Protein AF-A0AA37L620-F1 (afdb_monomer_lite)

Sequence (348 aa):
MPLSFVLICDLLEQAHKQCKSGNKNLNQRVSNWFTQHRRHVDDPGTDASALLSTLLPDKRTDRVYAIQADTLSNIIGRALRLGASRVKELRRYKEAGRGEDLADCVARVLKETPNPMFVGKDALTVEEIDLALNSLAASCRFSSPAVRASQSHSSSRDEILGDLYLRVQAREAKWLTRLILKDFQPVMLDPGHVYQCYDPLLPQILRVQDDFSAALSLLQKLRREPSFRSGMENRGDVLMKHLTPVLGVKVGRPFWLKGRSIRHCMKLGHGRMSCEKKMDGEYCQIHIDLSKGFRCIQIFSKSGKDSTSDRAALHGAIRDSLNIGKPKCKLTRGCILEGELVVYSDKA

Secondary structure (DSSP, 8-state):
-PPBHHHHHHHHHHHHHHHHTT---HHHHHHHHHHHTHHHHT-TTS-HHHHHHHH-GGG-TT------HHHHHHHHHHHTT--HHHHHHHTGGGSTT----HHHHHHHHHHHSPPPP--GGGS-BHHHHHHHHHHHHHT-TTS-HHHHHT------HHHHHHHHHHS--HHHHHHHHHHHHT--TT----HHHHHHHH-TTHHHHHHHS-SHHHHHHHHHHHHH-HHHHT-GGGHHHHHHHH----TTSPPPPPP----SSHHHHHHH--SS--------SEEEEEEEEGGGGGG-EEEEETT--B-TTTTTTHHHHHHHHTTTTSTT---SSEEEEEEEE-------

Organism: NCBI:txid700344

InterPro domains:
  IPR012308 DNA ligase, ATP-dependent, N-terminal [PF04675] (5-185)
  IPR029710 DNA ligase 4 [PTHR45997] (4-346)
  IPR036599 DNA ligase, ATP-dependent, N-terminal domain superfamily [G3DSA:1.10.3260.10] (1-225)

Structure (mmCIF, N/CA/C/O backbone):
data_AF-A0AA37L620-F1
#
_entry.id   AF-A0AA37L620-F1
#
loop_
_atom_site.group_PDB
_atom_site.id
_atom_site.type_symbol
_atom_site.label_atom_id
_atom_site.label_alt_id
_atom_site.label_comp_id
_atom_site.label_asym_id
_atom_site.label_entity_id
_atom_site.label_seq_id
_atom_site.pdbx_PDB_ins_code
_atom_site.Cartn_x
_atom_site.Cartn_y
_atom_site.Cartn_z
_atom_site.occupancy
_atom_site.B_iso_or_equiv
_atom_site.auth_seq_id
_atom_site.auth_comp_id
_atom_site.auth_asym_id
_atom_site.auth_atom_id
_atom_site.pdbx_PDB_model_num
ATOM 1 N N . MET A 1 1 ? 3.250 21.165 -8.100 1.00 79.31 1 MET A N 1
ATOM 2 C CA . MET A 1 1 ? 3.130 20.265 -9.258 1.00 79.31 1 MET A CA 1
ATOM 3 C C . MET A 1 1 ? 3.155 18.823 -8.779 1.00 79.31 1 MET A C 1
ATOM 5 O O . MET A 1 1 ? 3.821 18.582 -7.781 1.00 79.31 1 MET A O 1
ATOM 9 N N . PRO A 1 2 ? 2.476 17.902 -9.483 1.00 90.44 2 PRO A N 1
ATOM 10 C CA . PRO A 1 2 ? 2.579 16.463 -9.235 1.00 90.44 2 PRO A CA 1
ATOM 11 C C . PRO A 1 2 ? 4.037 15.983 -9.197 1.00 90.44 2 PRO A C 1
ATOM 13 O O . PRO A 1 2 ? 4.910 16.560 -9.861 1.00 90.44 2 PRO A O 1
ATOM 16 N N . LEU A 1 3 ? 4.314 14.936 -8.424 1.00 95.31 3 LEU A N 1
ATOM 17 C CA . LEU A 1 3 ? 5.675 14.470 -8.177 1.00 95.31 3 LEU A CA 1
ATOM 18 C C . LEU A 1 3 ? 6.127 13.482 -9.261 1.00 95.31 3 LEU A C 1
ATOM 20 O O . LEU A 1 3 ? 5.538 12.422 -9.455 1.00 95.31 3 LEU A O 1
ATOM 24 N N . SER A 1 4 ? 7.236 13.792 -9.938 1.00 96.56 4 SER A N 1
ATOM 25 C CA . SER A 1 4 ? 7.796 12.915 -10.974 1.00 96.56 4 SER A CA 1
ATOM 26 C C . SER A 1 4 ? 8.225 11.551 -10.417 1.00 96.56 4 SER A C 1
ATOM 28 O O . SER A 1 4 ? 8.987 11.466 -9.448 1.00 96.56 4 SER A O 1
ATOM 30 N N . PHE A 1 5 ? 7.812 10.475 -11.092 1.00 98.06 5 PHE A N 1
ATOM 31 C CA . PHE A 1 5 ? 8.160 9.099 -10.735 1.00 98.06 5 PHE A CA 1
ATOM 32 C C . PHE A 1 5 ? 9.666 8.810 -10.850 1.00 98.06 5 PHE A C 1
ATOM 34 O O . PHE A 1 5 ? 10.195 7.957 -10.133 1.00 98.06 5 PHE A O 1
ATOM 41 N N . VAL A 1 6 ? 10.382 9.563 -11.693 1.00 96.94 6 VAL A N 1
ATOM 42 C CA . VAL A 1 6 ? 11.842 9.454 -11.856 1.00 96.94 6 VAL A CA 1
ATOM 43 C C . VAL A 1 6 ? 12.561 9.646 -10.520 1.00 96.94 6 VAL A C 1
ATOM 45 O O . VAL A 1 6 ? 13.479 8.890 -10.205 1.00 96.94 6 VAL A O 1
ATOM 48 N N . LEU A 1 7 ? 12.095 10.580 -9.682 1.00 97.31 7 LEU A N 1
ATOM 49 C CA . LEU A 1 7 ? 12.706 10.852 -8.377 1.00 97.31 7 LEU A CA 1
ATOM 50 C C . LEU A 1 7 ? 12.606 9.648 -7.434 1.00 97.31 7 LEU A C 1
ATOM 52 O O . LEU A 1 7 ? 13.541 9.370 -6.681 1.00 97.31 7 LEU A O 1
ATOM 56 N N . ILE A 1 8 ? 11.493 8.912 -7.495 1.00 98.31 8 ILE A N 1
ATOM 57 C CA . ILE A 1 8 ? 11.317 7.676 -6.726 1.00 98.31 8 ILE A CA 1
ATOM 58 C C . ILE A 1 8 ? 12.203 6.566 -7.290 1.00 98.31 8 ILE A C 1
ATOM 60 O O . ILE A 1 8 ? 12.849 5.840 -6.534 1.00 98.31 8 ILE A O 1
ATOM 64 N N . CYS A 1 9 ? 12.289 6.459 -8.614 1.00 98.50 9 CYS A N 1
ATOM 65 C CA . CYS A 1 9 ? 13.166 5.493 -9.269 1.00 98.50 9 CYS A CA 1
ATOM 66 C C . CYS A 1 9 ? 14.638 5.718 -8.908 1.00 98.50 9 CYS A C 1
ATOM 68 O O . CYS A 1 9 ? 15.363 4.745 -8.710 1.00 98.50 9 CYS A O 1
ATOM 70 N N . ASP A 1 10 ? 15.081 6.968 -8.765 1.00 98.00 10 ASP A N 1
ATOM 71 C CA . ASP A 1 10 ? 16.442 7.285 -8.328 1.00 98.00 10 ASP A CA 1
ATOM 72 C C . ASP A 1 10 ? 16.705 6.838 -6.885 1.00 98.00 10 ASP A C 1
ATOM 74 O O . ASP A 1 10 ? 17.751 6.238 -6.615 1.00 98.00 10 ASP A O 1
ATOM 78 N N . LEU A 1 11 ? 15.751 7.047 -5.968 1.00 98.38 11 LEU A N 1
ATOM 79 C CA . LEU A 1 11 ? 15.831 6.516 -4.602 1.00 98.38 11 LEU A CA 1
ATOM 80 C C . LEU A 1 11 ? 15.966 4.991 -4.611 1.00 98.38 11 LEU A C 1
ATOM 82 O O . LEU A 1 11 ? 16.887 4.443 -3.998 1.00 98.38 11 LEU A O 1
ATOM 86 N N . LEU A 1 12 ? 15.056 4.311 -5.309 1.00 98.31 12 LEU A N 1
ATOM 87 C CA . LEU A 1 12 ? 14.983 2.854 -5.331 1.00 98.31 12 LEU A CA 1
ATOM 88 C C . LEU A 1 12 ? 16.206 2.236 -6.018 1.00 98.31 12 LEU A C 1
ATOM 90 O O . LEU A 1 12 ? 16.769 1.263 -5.517 1.00 98.31 12 LEU A O 1
ATOM 94 N N . GLU A 1 13 ? 16.688 2.824 -7.113 1.00 97.81 13 GLU A N 1
ATOM 95 C CA . GLU A 1 13 ? 17.875 2.342 -7.821 1.00 97.81 13 GLU A CA 1
ATOM 96 C C . GLU A 1 13 ? 19.136 2.482 -6.965 1.00 97.81 13 GLU A C 1
ATOM 98 O O . GLU A 1 13 ? 19.954 1.560 -6.895 1.00 97.81 13 GLU A O 1
ATOM 103 N N . GLN A 1 14 ? 19.290 3.601 -6.258 1.00 96.38 14 GLN A N 1
ATOM 104 C CA . GLN A 1 14 ? 20.404 3.783 -5.332 1.00 96.38 14 GLN A CA 1
ATOM 105 C C . GLN A 1 14 ? 20.307 2.853 -4.114 1.00 96.38 14 GLN A C 1
ATOM 107 O O . GLN A 1 14 ? 21.321 2.290 -3.693 1.00 96.38 14 GLN A O 1
ATOM 112 N N . ALA A 1 15 ? 19.105 2.655 -3.567 1.00 96.75 15 ALA A N 1
ATOM 113 C CA . ALA A 1 15 ? 18.861 1.701 -2.487 1.00 96.75 15 ALA A CA 1
ATOM 114 C C . ALA A 1 15 ? 19.211 0.272 -2.926 1.00 96.75 15 ALA A C 1
ATOM 116 O O . ALA A 1 15 ? 19.904 -0.448 -2.213 1.00 96.75 15 ALA A O 1
ATOM 117 N N . HIS A 1 16 ? 18.827 -0.112 -4.142 1.00 95.69 16 HIS A N 1
ATOM 118 C CA . HIS A 1 16 ? 19.128 -1.420 -4.710 1.00 95.69 16 HIS A CA 1
ATOM 119 C C . HIS A 1 16 ? 20.633 -1.656 -4.880 1.00 95.69 16 HIS A C 1
ATOM 121 O O . HIS A 1 16 ? 21.135 -2.719 -4.509 1.00 95.69 16 HIS A O 1
ATOM 127 N N . LYS A 1 17 ? 21.373 -0.659 -5.386 1.00 94.75 17 LYS A N 1
ATOM 128 C CA . LYS A 1 17 ? 22.845 -0.709 -5.466 1.00 94.75 17 LYS A CA 1
ATOM 129 C C . LYS A 1 17 ? 23.478 -0.888 -4.085 1.00 94.75 17 LYS A C 1
ATOM 131 O O . LYS A 1 17 ? 24.398 -1.686 -3.938 1.00 94.75 17 LYS A O 1
ATOM 136 N N . GLN A 1 18 ? 22.956 -0.193 -3.076 1.00 94.06 18 GLN A N 1
ATOM 137 C CA . GLN A 1 18 ? 23.425 -0.304 -1.695 1.00 94.06 18 GLN A CA 1
ATOM 138 C C . GLN A 1 18 ? 23.145 -1.690 -1.090 1.00 94.06 18 GLN A C 1
ATOM 140 O O . GLN A 1 18 ? 24.022 -2.265 -0.448 1.00 94.06 18 GLN A O 1
ATOM 145 N N . CYS A 1 19 ? 21.967 -2.271 -1.343 1.00 92.19 19 CYS A N 1
ATOM 146 C CA . CYS A 1 19 ? 21.666 -3.643 -0.930 1.00 92.19 19 CYS A CA 1
ATOM 147 C C . CYS A 1 19 ? 22.653 -4.644 -1.546 1.00 92.19 19 CYS A C 1
ATOM 149 O O . CYS A 1 19 ? 23.121 -5.546 -0.853 1.00 92.19 19 CYS A O 1
ATOM 151 N N . LYS A 1 20 ? 23.007 -4.467 -2.826 1.00 89.00 20 LYS A N 1
ATOM 152 C CA . LYS A 1 20 ? 23.978 -5.327 -3.521 1.00 89.00 20 LYS A CA 1
ATOM 153 C C . LYS A 1 20 ? 25.404 -5.198 -2.982 1.00 89.00 20 LYS A C 1
ATOM 155 O O . LYS A 1 20 ? 26.135 -6.178 -3.024 1.00 89.00 20 LYS A O 1
ATOM 160 N N . SER A 1 21 ? 25.792 -4.041 -2.444 1.00 89.81 21 SER A N 1
ATOM 161 C CA . SER A 1 21 ? 27.101 -3.860 -1.797 1.00 89.81 21 SER A CA 1
ATOM 162 C C . SER A 1 21 ? 27.147 -4.335 -0.338 1.00 89.81 21 SER A C 1
ATOM 164 O O . SER A 1 21 ? 28.160 -4.156 0.333 1.00 89.81 21 SER A O 1
ATOM 166 N N . GLY A 1 22 ? 26.065 -4.934 0.176 1.00 85.25 22 GLY A N 1
ATOM 167 C CA . GLY A 1 22 ? 25.987 -5.477 1.535 1.00 85.25 22 GLY A CA 1
ATOM 168 C C . GLY A 1 22 ? 25.633 -4.455 2.622 1.00 85.25 22 GLY A C 1
ATOM 169 O O . GLY A 1 22 ? 25.439 -4.837 3.777 1.00 85.25 22 GLY A O 1
ATOM 170 N N . ASN A 1 23 ? 25.484 -3.170 2.281 1.00 81.12 23 ASN A N 1
ATOM 171 C CA . ASN A 1 23 ? 25.083 -2.139 3.235 1.00 81.12 23 ASN A CA 1
ATOM 172 C C . ASN A 1 23 ? 23.550 -2.105 3.375 1.00 81.12 23 ASN A C 1
ATOM 174 O O . ASN A 1 23 ? 22.820 -1.833 2.426 1.00 81.12 23 ASN A O 1
ATOM 178 N N . LYS A 1 24 ? 23.046 -2.350 4.587 1.00 77.62 24 LYS A N 1
ATOM 179 C CA . LYS A 1 24 ? 21.601 -2.435 4.859 1.00 77.62 24 LYS A CA 1
ATOM 180 C C . LYS A 1 24 ? 20.985 -1.158 5.437 1.00 77.62 24 LYS A C 1
ATOM 182 O O . LYS A 1 24 ? 19.786 -1.145 5.698 1.00 77.62 24 LYS A O 1
ATOM 187 N N . ASN A 1 25 ? 21.756 -0.085 5.640 1.00 87.50 25 ASN A N 1
ATOM 188 C CA . ASN A 1 25 ? 21.222 1.166 6.189 1.00 87.50 25 ASN A CA 1
ATOM 189 C C . ASN A 1 25 ? 20.477 1.980 5.117 1.00 87.50 25 ASN A C 1
ATOM 191 O O . ASN A 1 25 ? 20.969 2.995 4.617 1.00 87.50 25 ASN A O 1
ATOM 195 N N . LEU A 1 26 ? 19.289 1.511 4.737 1.00 94.06 26 LEU A N 1
ATOM 196 C CA . LEU A 1 26 ? 18.415 2.213 3.797 1.00 94.06 26 LEU A CA 1
ATOM 197 C C . LEU A 1 26 ? 17.772 3.455 4.425 1.00 94.06 26 LEU A C 1
ATOM 199 O O . LEU A 1 26 ? 17.479 4.410 3.709 1.00 94.06 26 LEU A O 1
ATOM 203 N N . ASN A 1 27 ? 17.624 3.487 5.751 1.00 95.81 27 ASN A N 1
ATOM 204 C CA . ASN A 1 27 ? 16.987 4.590 6.468 1.00 95.81 27 ASN A CA 1
ATOM 205 C C . ASN A 1 27 ? 17.709 5.921 6.229 1.00 95.81 27 ASN A C 1
ATOM 207 O O . ASN A 1 27 ? 17.060 6.910 5.891 1.00 95.81 27 ASN A O 1
ATOM 211 N N . GLN A 1 28 ? 19.045 5.944 6.289 1.00 95.44 28 GLN A N 1
ATOM 212 C CA . GLN A 1 28 ? 19.800 7.164 5.982 1.00 95.44 28 GLN A CA 1
ATOM 213 C C . GLN A 1 28 ? 19.545 7.657 4.551 1.00 95.44 28 GLN A C 1
ATOM 215 O O . GLN A 1 28 ? 19.411 8.857 4.316 1.00 95.44 28 GLN A O 1
ATOM 220 N N . ARG A 1 29 ? 19.447 6.738 3.583 1.00 95.75 29 ARG A N 1
ATOM 221 C CA . ARG A 1 29 ? 19.177 7.091 2.184 1.00 95.75 29 ARG A CA 1
ATOM 222 C C . ARG A 1 29 ? 17.783 7.684 2.017 1.00 95.75 29 ARG A C 1
ATOM 224 O O . ARG A 1 29 ? 17.641 8.699 1.343 1.00 95.75 29 ARG A O 1
ATOM 231 N N . VAL A 1 30 ? 16.785 7.080 2.657 1.00 98.06 30 VAL A N 1
ATOM 232 C CA . VAL A 1 30 ? 15.413 7.597 2.680 1.00 98.06 30 VAL A CA 1
ATOM 233 C C . VAL A 1 30 ? 15.387 9.001 3.293 1.00 98.06 30 VAL A C 1
ATOM 235 O O . VAL A 1 30 ? 14.846 9.915 2.676 1.00 98.06 30 VAL A O 1
ATOM 238 N N . SER A 1 31 ? 16.042 9.218 4.438 1.00 98.06 31 SER A N 1
ATOM 239 C CA . SER A 1 31 ? 16.124 10.541 5.078 1.00 98.06 31 SER A CA 1
ATOM 240 C C . SER A 1 31 ? 16.773 11.590 4.177 1.00 98.06 31 SER A C 1
ATOM 242 O O . SER A 1 31 ? 16.242 12.694 4.037 1.00 98.06 31 SER A O 1
ATOM 244 N N . ASN A 1 32 ? 17.883 11.238 3.523 1.00 97.75 32 ASN A N 1
ATOM 245 C CA . ASN A 1 32 ? 18.576 12.135 2.600 1.00 97.75 32 ASN A CA 1
ATOM 246 C C . ASN A 1 32 ? 17.684 12.493 1.409 1.00 97.75 32 ASN A C 1
ATOM 248 O O . ASN A 1 32 ? 17.610 13.661 1.041 1.00 97.75 32 ASN A O 1
ATOM 252 N N . TRP A 1 33 ? 16.967 11.517 0.848 1.00 98.38 33 TRP A N 1
ATOM 253 C CA . TRP A 1 33 ? 16.056 11.747 -0.270 1.00 98.38 33 TRP A CA 1
ATOM 254 C C . TRP A 1 33 ? 14.898 12.677 0.112 1.00 98.38 33 TRP A C 1
ATOM 256 O O . TRP A 1 33 ? 14.661 13.668 -0.576 1.00 98.38 33 TRP A O 1
ATOM 266 N N . PHE A 1 34 ? 14.229 12.438 1.246 1.00 98.50 34 PHE A N 1
ATOM 267 C CA . PHE A 1 34 ? 13.160 13.329 1.720 1.00 98.50 34 PHE A CA 1
ATOM 268 C C . PHE A 1 34 ? 13.671 14.744 2.004 1.00 98.50 34 PHE A C 1
ATOM 270 O O . PHE A 1 34 ? 12.974 15.714 1.716 1.00 98.50 34 PHE A O 1
ATOM 277 N N . THR A 1 35 ? 14.891 14.876 2.527 1.00 98.06 35 THR A N 1
ATOM 278 C CA . THR A 1 35 ? 15.529 16.182 2.757 1.00 98.06 35 THR A CA 1
ATOM 279 C C . THR A 1 35 ? 15.823 16.894 1.439 1.00 98.06 35 THR A C 1
ATOM 281 O O . THR A 1 35 ? 15.443 18.048 1.254 1.00 98.06 35 THR A O 1
ATOM 284 N N . GLN A 1 36 ? 16.452 16.194 0.494 1.00 98.19 36 GLN A N 1
ATOM 285 C CA . GLN A 1 36 ? 16.826 16.729 -0.813 1.00 98.19 36 GLN A CA 1
ATOM 286 C C . GLN A 1 36 ? 15.601 17.148 -1.637 1.00 98.19 36 GLN A C 1
ATOM 288 O O . GLN A 1 36 ? 15.625 18.179 -2.309 1.00 98.19 36 GLN A O 1
ATOM 293 N N . HIS A 1 37 ? 14.517 16.373 -1.573 1.00 97.62 37 HIS A N 1
ATOM 294 C CA . HIS A 1 37 ? 13.307 16.599 -2.362 1.00 97.62 37 HIS A CA 1
ATOM 295 C C . HIS A 1 37 ? 12.172 17.256 -1.568 1.00 97.62 37 HIS A C 1
ATOM 297 O O . HIS A 1 37 ? 11.050 17.321 -2.069 1.00 97.62 37 HIS A O 1
ATOM 303 N N . ARG A 1 38 ? 12.451 17.814 -0.379 1.00 97.12 38 ARG A N 1
ATOM 304 C CA . ARG A 1 38 ? 11.442 18.376 0.539 1.00 97.12 38 ARG A CA 1
ATOM 305 C C . ARG A 1 38 ? 10.483 19.356 -0.135 1.00 97.12 38 ARG A C 1
ATOM 307 O O . ARG A 1 38 ? 9.281 19.253 0.057 1.00 97.12 38 ARG A O 1
ATOM 314 N N . ARG A 1 39 ? 11.004 20.236 -1.001 1.00 96.75 39 ARG A N 1
ATOM 315 C CA . ARG A 1 39 ? 10.195 21.200 -1.773 1.00 96.75 39 ARG A CA 1
ATOM 316 C C . ARG A 1 39 ? 9.152 20.536 -2.673 1.00 96.75 39 ARG A C 1
ATOM 318 O O . ARG A 1 39 ? 8.066 21.073 -2.803 1.00 96.75 39 ARG A O 1
ATOM 325 N N . HIS A 1 40 ? 9.481 19.399 -3.284 1.00 95.88 40 HIS A N 1
ATOM 326 C CA . HIS A 1 40 ? 8.538 18.661 -4.126 1.00 95.88 40 HIS A CA 1
ATOM 327 C C . HIS A 1 40 ? 7.535 17.883 -3.269 1.00 95.88 40 HIS A C 1
ATOM 329 O O . HIS A 1 40 ? 6.358 17.834 -3.595 1.00 9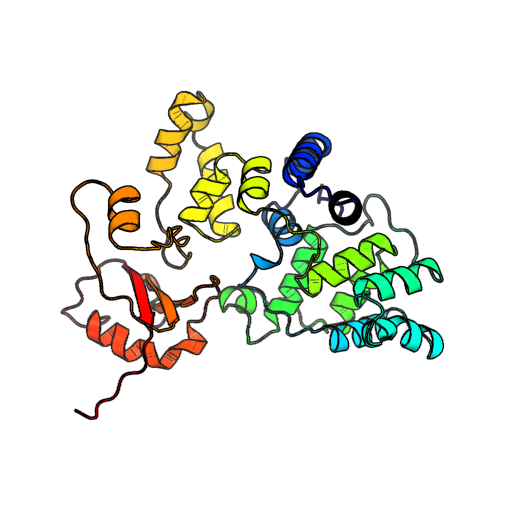5.88 40 HIS A O 1
ATOM 335 N N . VAL A 1 41 ? 7.984 17.301 -2.151 1.00 96.50 41 VAL A N 1
ATOM 336 C CA . VAL A 1 41 ? 7.109 16.550 -1.234 1.00 96.50 41 VAL A CA 1
ATOM 337 C C . VAL A 1 41 ? 6.083 17.462 -0.546 1.00 96.50 41 VAL A C 1
ATOM 339 O O . VAL A 1 41 ? 4.949 17.042 -0.337 1.00 96.50 41 VAL A O 1
ATOM 342 N N . ASP A 1 42 ? 6.466 18.694 -0.202 1.00 95.06 42 ASP A N 1
ATOM 343 C CA . ASP A 1 42 ? 5.584 19.697 0.421 1.00 95.06 42 ASP A CA 1
ATOM 344 C C . ASP A 1 42 ? 4.774 20.529 -0.575 1.00 95.06 42 ASP A C 1
ATOM 346 O O . ASP A 1 42 ? 3.988 21.386 -0.163 1.00 95.06 42 ASP A O 1
ATOM 350 N N . ASP A 1 43 ? 4.968 20.320 -1.876 1.00 95.06 43 ASP A N 1
ATOM 351 C CA . ASP A 1 43 ? 4.227 21.058 -2.886 1.00 95.06 43 ASP A CA 1
ATOM 352 C C . ASP A 1 43 ? 2.718 20.751 -2.756 1.00 95.06 43 ASP A C 1
ATOM 354 O O . ASP A 1 43 ? 2.339 19.579 -2.694 1.00 95.06 43 ASP A O 1
ATOM 358 N N . PRO A 1 44 ? 1.832 21.767 -2.739 1.00 90.94 44 PRO A N 1
ATOM 359 C CA . PRO A 1 44 ? 0.385 21.559 -2.635 1.00 90.94 44 PRO A CA 1
ATOM 360 C C . PRO A 1 44 ? -0.228 20.678 -3.733 1.00 90.94 44 PRO A C 1
ATOM 362 O O . PRO A 1 44 ? -1.330 20.167 -3.553 1.00 90.94 44 PRO A O 1
ATOM 365 N N . GLY A 1 45 ? 0.445 20.544 -4.877 1.00 91.19 45 GLY A N 1
ATOM 366 C CA . GLY A 1 45 ? 0.044 19.683 -5.986 1.00 91.19 45 GLY A CA 1
ATOM 367 C C . GLY A 1 45 ? 0.549 18.242 -5.893 1.00 91.19 45 GLY A C 1
ATOM 368 O O . GLY A 1 45 ? 0.221 17.470 -6.788 1.00 91.19 45 GLY A O 1
ATOM 369 N N . THR A 1 46 ? 1.333 17.889 -4.871 1.00 95.69 46 THR A N 1
ATOM 370 C CA . THR A 1 46 ? 1.781 16.511 -4.632 1.00 95.69 46 THR A CA 1
ATOM 371 C C . THR A 1 46 ? 0.741 15.757 -3.813 1.00 95.69 46 THR A C 1
ATOM 373 O O . THR A 1 46 ? 0.397 16.160 -2.696 1.00 95.69 46 THR A O 1
ATOM 376 N N . ASP A 1 47 ? 0.271 14.619 -4.323 1.00 96.75 47 ASP A N 1
ATOM 377 C CA . ASP A 1 47 ? -0.605 13.735 -3.558 1.00 96.75 47 ASP A CA 1
ATOM 378 C C . ASP A 1 47 ? 0.238 12.851 -2.628 1.00 96.75 47 ASP A C 1
ATOM 380 O O . ASP A 1 47 ? 0.938 11.918 -3.033 1.00 96.75 47 ASP A O 1
ATOM 384 N N . ALA A 1 48 ? 0.154 13.141 -1.332 1.00 96.88 48 ALA A N 1
ATOM 385 C CA . ALA A 1 48 ? 0.870 12.398 -0.308 1.00 96.88 48 ALA A CA 1
ATOM 386 C C . ALA A 1 48 ? 0.462 10.917 -0.233 1.00 96.88 48 ALA A C 1
ATOM 388 O O . ALA A 1 48 ? 1.303 10.068 0.066 1.00 96.88 48 ALA A O 1
ATOM 389 N N . SER A 1 49 ? -0.799 10.588 -0.519 1.00 97.06 49 SER A N 1
ATOM 390 C CA . SER A 1 49 ? -1.273 9.205 -0.564 1.00 97.06 49 SER A CA 1
ATOM 391 C C . SER A 1 49 ? -0.654 8.468 -1.748 1.00 97.06 49 SER A C 1
ATOM 393 O O . SER A 1 49 ? -0.185 7.340 -1.574 1.00 97.06 49 SER A O 1
ATOM 395 N N . ALA A 1 50 ? -0.570 9.108 -2.919 1.00 98.06 50 ALA A N 1
ATOM 396 C CA . ALA A 1 50 ? 0.086 8.545 -4.101 1.00 98.06 50 ALA A CA 1
ATOM 397 C C . ALA A 1 50 ? 1.588 8.311 -3.867 1.00 98.06 50 ALA A C 1
ATOM 399 O O . ALA A 1 50 ? 2.108 7.227 -4.154 1.00 98.06 50 ALA A O 1
ATOM 400 N N . LEU A 1 51 ? 2.279 9.283 -3.261 1.00 98.44 51 LEU A N 1
ATOM 401 C CA . LEU A 1 51 ? 3.685 9.153 -2.869 1.00 98.44 51 LEU A CA 1
ATOM 402 C C . LEU A 1 51 ? 3.903 7.973 -1.909 1.00 98.44 51 LEU A C 1
ATOM 404 O O . LEU A 1 51 ? 4.744 7.108 -2.170 1.00 98.44 51 LEU A O 1
ATOM 408 N N . LEU A 1 52 ? 3.146 7.911 -0.810 1.00 98.31 52 LEU A N 1
ATOM 409 C CA . LEU A 1 52 ? 3.278 6.840 0.184 1.00 98.31 52 LEU A CA 1
ATOM 410 C C . LEU A 1 52 ? 2.916 5.471 -0.405 1.00 98.31 52 LEU A C 1
ATOM 412 O O . LEU A 1 52 ? 3.610 4.493 -0.140 1.00 98.31 52 LEU A O 1
ATOM 416 N N . SER A 1 53 ? 1.888 5.407 -1.254 1.00 97.94 53 SER A N 1
ATOM 417 C CA . SER A 1 53 ? 1.487 4.186 -1.968 1.00 97.94 53 SER A CA 1
ATOM 418 C C . SER A 1 53 ? 2.560 3.701 -2.940 1.00 97.94 53 SER A C 1
ATOM 420 O O . SER A 1 53 ? 2.726 2.495 -3.114 1.00 97.94 53 SER A O 1
ATOM 422 N N . THR A 1 54 ? 3.306 4.625 -3.545 1.00 98.44 54 THR A N 1
ATOM 423 C CA . THR A 1 54 ? 4.401 4.309 -4.467 1.00 98.44 54 THR A CA 1
ATOM 424 C C . THR A 1 54 ? 5.656 3.837 -3.730 1.00 98.44 54 THR A C 1
ATOM 426 O O . THR A 1 54 ? 6.317 2.908 -4.187 1.00 98.44 54 THR A O 1
ATOM 429 N N . LEU A 1 55 ? 5.983 4.431 -2.577 1.00 98.44 55 LEU A N 1
ATOM 430 C CA . LEU A 1 55 ? 7.124 4.009 -1.751 1.00 98.44 55 LEU A CA 1
ATOM 431 C C . LEU A 1 55 ? 6.857 2.703 -0.988 1.00 98.44 55 LEU A C 1
ATOM 433 O O . LEU A 1 55 ? 7.787 1.935 -0.750 1.00 98.44 55 LEU A O 1
ATOM 437 N N . LEU A 1 56 ? 5.606 2.457 -0.591 1.00 97.62 56 LEU A N 1
ATOM 438 C CA . LEU A 1 56 ? 5.201 1.343 0.272 1.00 97.62 56 LEU A CA 1
ATOM 439 C C . LEU A 1 56 ? 3.995 0.586 -0.319 1.00 97.62 56 LEU A C 1
ATOM 441 O O . LEU A 1 56 ? 2.905 0.576 0.267 1.00 97.62 56 LEU A O 1
ATOM 445 N N . PRO A 1 57 ? 4.146 -0.055 -1.491 1.00 96.56 57 PRO A N 1
ATOM 446 C CA . PRO A 1 57 ? 3.021 -0.670 -2.193 1.00 96.56 57 PRO A CA 1
ATOM 447 C C . PRO A 1 57 ? 2.383 -1.846 -1.446 1.00 96.56 57 PRO A C 1
ATOM 449 O O . PRO A 1 57 ? 1.194 -2.124 -1.636 1.00 96.56 57 PRO A O 1
ATOM 452 N N . ASP A 1 58 ? 3.131 -2.508 -0.560 1.00 92.81 58 ASP A N 1
ATOM 453 C CA . ASP A 1 58 ? 2.637 -3.567 0.326 1.00 92.81 58 ASP A CA 1
ATOM 454 C C . ASP A 1 58 ? 1.586 -3.055 1.323 1.00 92.81 58 ASP A C 1
ATOM 456 O O . ASP A 1 58 ? 0.733 -3.826 1.767 1.00 92.81 58 ASP A O 1
ATOM 460 N N . LYS A 1 59 ? 1.596 -1.753 1.643 1.00 94.12 59 LYS A N 1
ATOM 461 C CA . LYS A 1 59 ? 0.620 -1.122 2.546 1.00 94.12 59 LYS A CA 1
ATOM 462 C C . LYS A 1 59 ? -0.739 -0.903 1.906 1.00 94.12 59 LYS A C 1
ATOM 464 O O . LYS A 1 59 ? -1.739 -0.852 2.616 1.00 94.12 59 LYS A O 1
ATOM 469 N N . ARG A 1 60 ? -0.816 -0.887 0.574 1.00 94.50 60 ARG A N 1
ATOM 470 C CA . ARG A 1 60 ? -2.080 -0.798 -0.171 1.00 94.50 60 ARG A CA 1
ATOM 471 C C . ARG A 1 60 ? -2.764 -2.151 -0.302 1.00 94.50 60 ARG A C 1
ATOM 473 O O . ARG A 1 60 ? -2.995 -2.639 -1.408 1.00 94.50 60 ARG A O 1
ATOM 480 N N . THR A 1 61 ? -3.054 -2.802 0.822 1.00 93.12 61 THR A N 1
ATOM 481 C CA . THR A 1 61 ? -3.734 -4.115 0.843 1.00 93.12 61 THR A CA 1
ATOM 482 C C . THR A 1 61 ? -5.192 -4.042 0.379 1.00 93.12 61 THR A C 1
ATOM 484 O O . THR A 1 61 ? -5.773 -5.057 -0.002 1.00 93.12 61 THR A O 1
ATOM 487 N N . ASP A 1 62 ? -5.756 -2.835 0.351 1.00 94.25 62 ASP A N 1
ATOM 488 C CA . ASP A 1 62 ? -7.063 -2.486 -0.196 1.00 94.25 62 ASP A CA 1
ATOM 489 C C . ASP A 1 62 ? -7.142 -2.636 -1.725 1.00 94.25 62 ASP A C 1
ATOM 491 O O . ASP A 1 62 ? -8.212 -2.941 -2.256 1.00 94.25 62 ASP A O 1
ATOM 495 N N . ARG A 1 63 ? -6.019 -2.464 -2.435 1.00 94.94 63 ARG A N 1
ATOM 496 C CA . ARG A 1 63 ? -5.939 -2.546 -3.900 1.00 94.94 63 ARG A CA 1
ATOM 497 C C . ARG A 1 63 ? -5.388 -3.894 -4.357 1.00 94.94 63 ARG A C 1
ATOM 499 O O . ARG A 1 63 ? -4.201 -4.162 -4.184 1.00 94.94 63 ARG A O 1
ATOM 506 N N . VAL A 1 64 ? -6.196 -4.731 -5.001 1.00 94.94 64 VAL A N 1
ATOM 507 C CA . VAL A 1 64 ? -5.737 -5.996 -5.600 1.00 94.94 64 VAL A CA 1
ATOM 508 C C . VAL A 1 64 ? -5.797 -5.888 -7.116 1.00 94.94 64 VAL A C 1
ATOM 510 O O . VAL A 1 64 ? -6.854 -5.626 -7.668 1.00 94.94 64 VAL A O 1
ATOM 513 N N . TYR A 1 65 ? -4.689 -6.144 -7.813 1.00 95.25 65 TYR A N 1
ATOM 514 C CA . TYR A 1 65 ? -4.658 -6.018 -9.278 1.00 95.25 65 TYR A CA 1
ATOM 515 C C . TYR A 1 65 ? -4.990 -7.325 -10.014 1.00 95.25 65 TYR A C 1
ATOM 517 O O . TYR A 1 65 ? -5.333 -7.290 -11.189 1.00 95.25 65 TYR A O 1
ATOM 525 N N . ALA A 1 66 ? -4.885 -8.483 -9.343 1.00 94.12 66 ALA A N 1
ATOM 526 C CA . ALA A 1 66 ? -4.963 -9.811 -9.973 1.00 94.12 66 ALA A CA 1
ATOM 527 C C . ALA A 1 66 ? -3.990 -9.966 -11.168 1.00 94.12 66 ALA A C 1
ATOM 529 O O . ALA A 1 66 ? -4.305 -10.565 -12.199 1.00 94.12 66 ALA A O 1
ATOM 530 N N . ILE A 1 67 ? -2.788 -9.402 -11.017 1.00 96.12 67 ILE A N 1
ATOM 531 C CA . ILE A 1 67 ? -1.698 -9.448 -11.993 1.00 96.12 67 ILE A CA 1
ATOM 532 C C . ILE A 1 67 ? -0.511 -10.142 -11.336 1.00 96.12 67 ILE A C 1
ATOM 534 O O . ILE A 1 67 ? -0.108 -9.779 -10.237 1.00 96.12 67 ILE A O 1
ATOM 538 N N . GLN A 1 68 ? 0.019 -11.149 -12.021 1.00 96.94 68 GLN A N 1
ATOM 539 C CA . GLN A 1 68 ? 1.238 -11.869 -11.657 1.00 96.94 68 GLN A CA 1
ATOM 540 C C . GLN A 1 68 ? 2.288 -11.654 -12.751 1.00 96.94 68 GLN A C 1
ATOM 542 O O . GLN A 1 68 ? 1.944 -11.169 -13.833 1.00 96.94 68 GLN A O 1
ATOM 547 N N . ALA A 1 69 ? 3.541 -12.041 -12.495 1.00 97.38 69 ALA A N 1
ATOM 548 C CA . ALA A 1 69 ? 4.658 -11.829 -13.421 1.00 97.38 69 ALA A CA 1
ATOM 549 C C . ALA A 1 69 ? 4.351 -12.315 -14.849 1.00 97.38 69 ALA A C 1
ATOM 551 O O . ALA A 1 69 ? 4.565 -11.584 -15.807 1.00 97.38 69 ALA A O 1
ATOM 552 N N . ASP A 1 70 ? 3.747 -13.494 -15.003 1.00 97.31 70 ASP A N 1
ATOM 553 C CA . ASP A 1 70 ? 3.383 -14.043 -16.316 1.00 97.31 70 ASP A CA 1
ATOM 554 C C . ASP A 1 70 ? 2.362 -13.189 -17.069 1.00 97.31 70 ASP A C 1
ATOM 556 O O . ASP A 1 70 ? 2.528 -12.891 -18.254 1.00 97.31 70 ASP A O 1
ATOM 560 N N . THR A 1 71 ? 1.311 -12.762 -16.372 1.00 97.44 71 THR A N 1
ATOM 561 C CA . THR A 1 71 ? 0.282 -11.891 -16.942 1.00 97.44 71 THR A CA 1
ATOM 562 C C . THR A 1 71 ? 0.871 -10.535 -17.313 1.00 97.44 71 THR A C 1
ATOM 564 O O . THR A 1 71 ? 0.603 -10.033 -18.402 1.00 97.44 71 THR A O 1
ATOM 567 N N . LEU A 1 72 ? 1.705 -9.965 -16.440 1.00 98.31 72 LEU A N 1
ATOM 568 C CA . LEU A 1 72 ? 2.361 -8.682 -16.670 1.00 98.31 72 LEU A CA 1
ATOM 569 C C . LEU A 1 72 ? 3.351 -8.754 -17.839 1.00 98.31 72 LEU A C 1
ATOM 571 O O . LEU A 1 72 ? 3.329 -7.887 -18.703 1.00 98.31 72 LEU A O 1
ATOM 575 N N . SER A 1 73 ? 4.147 -9.822 -17.924 1.00 98.19 73 SER A N 1
ATOM 576 C CA . SER A 1 73 ? 5.057 -10.092 -19.043 1.00 98.19 73 SER A CA 1
ATOM 577 C C . SER A 1 73 ? 4.312 -10.102 -20.381 1.00 98.19 73 SER A C 1
ATOM 579 O O . SER A 1 73 ? 4.748 -9.471 -21.342 1.00 98.19 73 SER A O 1
ATOM 581 N N . ASN A 1 74 ? 3.144 -10.751 -20.441 1.00 97.50 74 ASN A N 1
ATOM 582 C CA . ASN A 1 74 ? 2.323 -10.765 -21.653 1.00 97.50 74 ASN A CA 1
ATOM 583 C C . ASN A 1 74 ? 1.767 -9.375 -22.005 1.00 97.50 74 ASN A C 1
ATOM 585 O O . ASN A 1 74 ? 1.783 -9.005 -23.177 1.00 97.50 74 ASN A O 1
ATOM 589 N N . ILE A 1 75 ? 1.308 -8.606 -21.012 1.00 97.81 75 ILE A N 1
ATOM 590 C CA . ILE A 1 75 ? 0.810 -7.235 -21.215 1.00 97.81 75 ILE A CA 1
ATOM 591 C C . ILE A 1 75 ? 1.927 -6.337 -21.757 1.00 97.81 75 ILE A C 1
ATOM 593 O O . ILE A 1 75 ? 1.741 -5.683 -22.779 1.00 97.81 75 ILE A O 1
ATOM 597 N N . ILE A 1 76 ? 3.112 -6.368 -21.140 1.00 98.00 76 ILE A N 1
ATOM 598 C CA . ILE A 1 76 ? 4.279 -5.588 -21.579 1.00 98.00 76 ILE A CA 1
ATOM 599 C C . ILE A 1 76 ? 4.690 -5.978 -23.001 1.00 98.00 76 ILE A C 1
ATOM 601 O O . ILE A 1 76 ? 4.924 -5.108 -23.837 1.00 98.00 76 ILE A O 1
ATOM 605 N N . GLY A 1 77 ? 4.749 -7.282 -23.297 1.00 97.38 77 GLY A N 1
ATOM 606 C CA . GLY A 1 77 ? 5.102 -7.773 -24.628 1.00 97.38 77 GLY A CA 1
ATOM 607 C C . GLY A 1 77 ? 4.160 -7.262 -25.720 1.00 97.38 77 GLY A C 1
ATOM 608 O O . GLY A 1 77 ? 4.628 -6.883 -26.795 1.00 97.38 77 GLY A O 1
ATOM 609 N N . ARG A 1 78 ? 2.852 -7.198 -25.431 1.00 97.00 78 ARG A N 1
ATOM 610 C CA . ARG A 1 78 ? 1.846 -6.622 -26.336 1.00 97.00 78 ARG A CA 1
ATOM 611 C C . ARG A 1 78 ? 1.973 -5.105 -26.452 1.00 97.00 78 ARG A C 1
ATOM 613 O O . ARG A 1 78 ? 2.028 -4.600 -27.570 1.00 97.00 78 ARG A O 1
ATOM 620 N N . ALA A 1 79 ? 2.057 -4.400 -25.325 1.00 95.88 79 ALA A N 1
ATOM 621 C CA . ALA A 1 79 ? 2.133 -2.941 -25.281 1.00 95.88 79 ALA A CA 1
ATOM 622 C C . ALA A 1 79 ? 3.338 -2.398 -26.061 1.00 95.88 79 ALA A C 1
ATOM 624 O O . ALA A 1 79 ? 3.198 -1.502 -26.888 1.00 95.88 79 ALA A O 1
ATOM 625 N N . LEU A 1 80 ? 4.511 -3.006 -25.863 1.00 95.25 80 LEU A N 1
ATOM 626 C CA . LEU A 1 80 ? 5.752 -2.616 -26.535 1.00 95.25 80 LEU A CA 1
ATOM 627 C C . LEU A 1 80 ? 5.910 -3.239 -27.936 1.00 95.25 80 LEU A C 1
ATOM 629 O O . LEU A 1 80 ? 6.959 -3.082 -28.559 1.00 95.25 80 LEU A O 1
ATOM 633 N N . ARG A 1 81 ? 4.897 -3.967 -28.434 1.00 95.44 81 ARG A N 1
ATOM 634 C CA . ARG A 1 81 ? 4.894 -4.647 -29.745 1.00 95.44 81 ARG A CA 1
ATOM 635 C C . ARG A 1 81 ? 6.157 -5.488 -29.985 1.00 95.44 81 ARG A C 1
ATOM 637 O O . ARG A 1 81 ? 6.778 -5.432 -31.048 1.00 95.44 81 ARG A O 1
ATOM 644 N N . LEU A 1 82 ? 6.562 -6.261 -28.977 1.00 95.38 82 LEU A N 1
ATOM 645 C CA . LEU A 1 82 ? 7.805 -7.026 -29.026 1.00 95.38 82 LEU A CA 1
ATOM 646 C C . LEU A 1 82 ? 7.696 -8.211 -29.994 1.00 95.38 82 LEU A C 1
ATOM 648 O O . LEU A 1 82 ? 6.775 -9.022 -29.914 1.00 95.38 82 LEU A O 1
ATOM 652 N N . GLY A 1 83 ? 8.694 -8.356 -30.869 1.00 95.62 83 GLY A N 1
ATOM 653 C CA . GLY A 1 83 ? 8.863 -9.558 -31.692 1.00 95.62 83 GLY A CA 1
ATOM 654 C C . GLY A 1 83 ? 9.276 -10.784 -30.865 1.00 95.62 83 GLY A C 1
ATOM 655 O O . GLY A 1 83 ? 9.717 -10.660 -29.722 1.00 95.62 83 GLY A O 1
ATOM 656 N N . ALA A 1 84 ? 9.191 -11.978 -31.461 1.00 94.62 84 ALA A N 1
ATOM 657 C CA . ALA A 1 84 ? 9.399 -13.257 -30.769 1.00 94.62 84 ALA A CA 1
ATOM 658 C C . ALA A 1 84 ? 10.733 -13.359 -30.002 1.00 94.62 84 ALA A C 1
ATOM 660 O O . ALA A 1 84 ? 10.758 -13.855 -28.875 1.00 94.62 84 ALA A O 1
ATOM 661 N N . SER A 1 85 ? 11.831 -12.847 -30.569 1.00 94.50 85 SER A N 1
ATOM 662 C CA . SER A 1 85 ? 13.145 -12.826 -29.910 1.00 94.50 85 SER A CA 1
ATOM 663 C C . SER A 1 85 ? 13.148 -11.984 -28.629 1.00 94.50 85 SER A C 1
ATOM 665 O O . SER A 1 85 ? 13.640 -12.428 -27.596 1.00 94.50 85 SER A O 1
ATOM 667 N N . ARG A 1 86 ? 12.528 -10.801 -28.657 1.00 94.62 86 ARG A N 1
ATOM 668 C CA . ARG A 1 86 ? 12.426 -9.899 -27.498 1.00 94.62 86 ARG A CA 1
ATOM 669 C C . ARG A 1 86 ? 11.413 -10.387 -26.466 1.00 94.62 86 ARG A C 1
ATOM 671 O O . ARG A 1 86 ? 11.632 -10.215 -25.274 1.00 94.62 86 ARG A O 1
ATOM 678 N N . VAL A 1 87 ? 10.349 -11.067 -26.895 1.00 95.94 87 VAL A N 1
ATOM 679 C CA . VAL A 1 87 ? 9.448 -11.784 -25.975 1.00 95.94 87 VAL A CA 1
ATOM 680 C C . VAL A 1 87 ? 10.189 -12.914 -25.258 1.00 95.94 87 VAL A C 1
ATOM 682 O O . VAL A 1 87 ? 9.963 -13.128 -24.066 1.00 95.94 87 VAL A O 1
ATOM 685 N N . LYS A 1 88 ? 11.095 -13.622 -25.946 1.00 95.06 88 LYS A N 1
ATOM 686 C CA . LYS A 1 88 ? 11.965 -14.618 -25.308 1.00 95.06 88 LYS A CA 1
ATOM 687 C C . LYS A 1 88 ? 12.866 -13.959 -24.265 1.00 95.06 88 LYS A C 1
ATOM 689 O O . LYS A 1 88 ? 12.906 -14.453 -23.144 1.00 95.06 88 LYS A O 1
ATOM 694 N N . GLU A 1 89 ? 13.493 -12.826 -24.592 1.00 94.50 89 GLU A N 1
ATOM 695 C CA . GLU A 1 89 ? 14.323 -12.064 -23.645 1.00 94.50 89 GLU A CA 1
ATOM 696 C C . GLU A 1 89 ? 13.525 -11.604 -22.415 1.00 94.50 89 GLU A C 1
ATOM 698 O O . GLU A 1 89 ? 13.958 -11.789 -21.279 1.00 94.50 89 GLU A O 1
ATOM 703 N N . LEU A 1 90 ? 12.306 -11.099 -22.627 1.00 96.19 90 LEU A N 1
ATOM 704 C CA . LEU A 1 90 ? 11.400 -10.683 -21.557 1.00 96.19 90 LEU A CA 1
ATOM 705 C C . LEU A 1 90 ? 11.031 -11.834 -20.607 1.00 96.19 90 LEU A C 1
ATOM 707 O O . LEU A 1 90 ? 10.766 -11.596 -19.433 1.00 96.19 90 LEU A O 1
ATOM 711 N N . ARG A 1 91 ? 10.999 -13.078 -21.098 1.00 96.25 91 ARG A N 1
ATOM 712 C CA . ARG A 1 91 ? 10.610 -14.273 -20.329 1.00 96.25 91 ARG A CA 1
ATOM 713 C C . ARG A 1 91 ? 11.777 -14.976 -19.638 1.00 96.25 91 ARG A C 1
ATOM 715 O O . ARG A 1 91 ? 11.555 -15.999 -18.990 1.00 96.25 91 ARG A O 1
ATOM 722 N N . ARG A 1 92 ? 12.997 -14.440 -19.711 1.00 95.75 92 ARG A N 1
ATOM 723 C CA . ARG A 1 92 ? 14.179 -15.084 -19.115 1.00 95.75 92 ARG A CA 1
ATOM 724 C C . ARG A 1 92 ? 14.181 -15.131 -17.592 1.00 95.75 92 ARG A C 1
ATOM 726 O O . ARG A 1 92 ? 14.910 -15.941 -17.036 1.00 95.75 92 ARG A O 1
ATOM 733 N N . TYR A 1 93 ? 13.336 -14.352 -16.916 1.00 95.56 93 TYR A N 1
ATOM 734 C CA . TYR A 1 93 ? 13.115 -14.487 -15.467 1.00 95.56 93 TYR A CA 1
ATOM 735 C C . TYR A 1 93 ? 12.583 -15.877 -15.069 1.00 95.56 93 TYR A C 1
ATOM 737 O O . TYR A 1 93 ? 12.644 -16.255 -1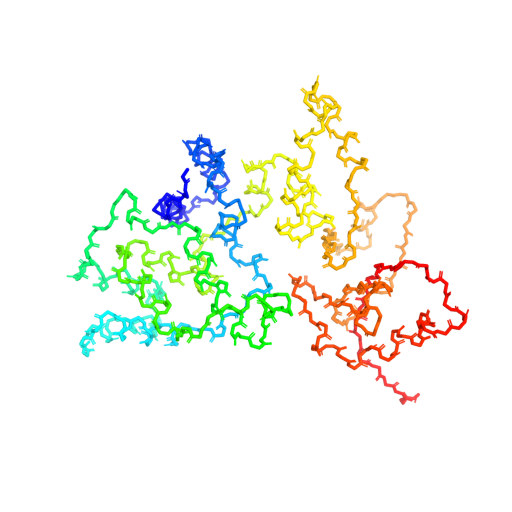3.904 1.00 95.56 93 TYR A O 1
ATOM 745 N N . LYS A 1 94 ? 12.051 -16.649 -16.027 1.00 95.69 94 LYS A N 1
ATOM 746 C CA . LYS A 1 94 ? 11.607 -18.034 -15.817 1.00 95.69 94 LYS A CA 1
ATOM 747 C C . LYS A 1 94 ? 12.747 -19.051 -15.854 1.00 95.69 94 LYS A C 1
ATOM 749 O O . LYS A 1 94 ? 12.545 -20.199 -15.470 1.00 95.69 94 LYS A O 1
ATOM 754 N N . GLU A 1 95 ? 13.916 -18.667 -16.361 1.00 94.81 95 GLU A N 1
ATOM 755 C CA . GLU A 1 95 ? 15.071 -19.555 -16.472 1.00 94.81 95 GLU A CA 1
ATOM 756 C C . GLU A 1 95 ? 15.698 -19.746 -15.081 1.00 94.81 95 GLU A C 1
ATOM 758 O O . GLU A 1 95 ? 16.119 -18.788 -14.427 1.00 94.81 95 GLU A O 1
ATOM 763 N N . ALA A 1 96 ? 15.757 -20.997 -14.619 1.00 91.00 96 ALA A N 1
ATOM 764 C CA . ALA A 1 96 ? 16.294 -21.327 -13.304 1.00 91.00 96 ALA A CA 1
ATOM 765 C C . ALA A 1 96 ? 17.763 -20.882 -13.159 1.00 91.00 96 ALA A C 1
ATOM 767 O O . ALA A 1 96 ? 18.565 -21.014 -14.081 1.00 91.00 96 ALA A O 1
ATOM 768 N N . GLY A 1 97 ? 18.121 -20.370 -11.977 1.00 88.25 97 GLY A N 1
ATOM 769 C CA . GLY A 1 97 ? 19.506 -20.036 -11.624 1.00 88.25 97 GLY A CA 1
ATOM 770 C C . GLY A 1 97 ? 20.017 -18.671 -12.098 1.00 88.25 97 GLY A C 1
ATOM 771 O O . GLY A 1 97 ? 21.156 -18.333 -11.792 1.00 88.25 97 GLY A O 1
ATOM 772 N N . ARG A 1 98 ? 19.212 -17.855 -12.793 1.00 87.75 98 ARG A N 1
ATOM 773 C CA . ARG A 1 98 ? 19.666 -16.529 -13.272 1.00 87.75 98 ARG A CA 1
ATOM 774 C C . ARG A 1 98 ? 19.630 -15.436 -12.207 1.00 87.75 98 ARG A C 1
ATOM 776 O O . ARG A 1 98 ? 20.399 -14.487 -12.292 1.00 87.75 98 ARG A O 1
ATOM 783 N N . GLY A 1 99 ? 18.752 -15.572 -11.211 1.00 88.00 99 GLY A N 1
ATOM 784 C CA . GLY A 1 99 ? 18.601 -14.575 -10.145 1.00 88.00 99 GLY A CA 1
ATOM 785 C C . GLY A 1 99 ? 18.059 -13.224 -10.630 1.00 88.00 99 GLY A C 1
ATOM 786 O O . GLY A 1 99 ? 18.281 -12.214 -9.970 1.00 88.00 99 GLY A O 1
ATOM 787 N N . GLU A 1 100 ? 17.379 -13.208 -11.779 1.00 92.88 100 GLU A N 1
ATOM 788 C CA . GLU A 1 100 ? 16.749 -12.027 -12.375 1.00 92.88 100 GLU A CA 1
ATOM 789 C C . GLU A 1 100 ? 15.232 -12.142 -12.257 1.00 92.88 100 GLU A C 1
ATOM 791 O O . GLU A 1 100 ? 14.671 -13.217 -12.485 1.00 92.88 100 GLU A O 1
ATOM 796 N N . ASP A 1 101 ? 14.568 -11.035 -11.939 1.00 96.75 101 ASP A N 1
ATOM 797 C CA . ASP A 1 101 ? 13.110 -10.953 -11.964 1.00 96.75 101 ASP A CA 1
ATOM 798 C C . ASP A 1 101 ? 12.598 -10.408 -13.315 1.00 96.75 101 ASP A C 1
ATOM 800 O O . ASP A 1 101 ? 13.361 -10.068 -14.230 1.00 96.75 101 ASP A O 1
ATOM 804 N N . LEU A 1 102 ? 11.270 -10.331 -13.468 1.00 98.25 102 LEU A N 1
ATOM 805 C CA . LEU A 1 102 ? 10.654 -9.740 -14.661 1.00 98.25 102 LEU A CA 1
ATOM 806 C C . LEU A 1 102 ? 11.108 -8.287 -14.871 1.00 98.25 102 LEU A C 1
ATOM 808 O O . LEU A 1 102 ? 11.297 -7.868 -16.010 1.00 98.25 102 LEU A O 1
ATOM 812 N N . ALA A 1 103 ? 11.287 -7.516 -13.800 1.00 98.25 103 ALA A N 1
ATOM 813 C CA . ALA A 1 103 ? 11.643 -6.107 -13.885 1.00 98.25 103 ALA A CA 1
ATOM 814 C C . ALA A 1 103 ? 13.046 -5.896 -14.469 1.00 98.25 103 ALA A C 1
ATOM 816 O O . ALA A 1 103 ? 13.243 -4.994 -15.288 1.00 98.25 103 ALA A O 1
ATOM 817 N N . ASP A 1 104 ? 14.003 -6.750 -14.105 1.00 97.69 104 ASP A N 1
ATOM 818 C CA . ASP A 1 104 ? 15.344 -6.757 -14.687 1.00 97.69 104 ASP A CA 1
ATOM 819 C C . ASP A 1 104 ? 15.295 -7.104 -16.189 1.00 97.69 104 ASP A C 1
ATOM 821 O O . ASP A 1 104 ? 15.972 -6.459 -16.997 1.00 97.69 104 ASP A O 1
ATOM 825 N N . CYS A 1 105 ? 14.437 -8.054 -16.587 1.00 98.06 105 CYS A N 1
ATOM 826 C CA . CYS A 1 105 ? 14.230 -8.414 -17.996 1.00 98.06 105 CYS A CA 1
ATOM 827 C C . CYS A 1 105 ? 13.604 -7.260 -18.803 1.00 98.06 105 CYS A C 1
ATOM 829 O O . CYS A 1 105 ? 14.074 -6.948 -19.898 1.00 98.06 105 CYS A O 1
ATOM 831 N N . VAL A 1 106 ? 12.592 -6.579 -18.252 1.00 98.19 106 VAL A N 1
ATOM 832 C CA . VAL A 1 106 ? 11.951 -5.401 -18.873 1.00 98.19 106 VAL A CA 1
ATOM 833 C C . VAL A 1 106 ? 12.963 -4.277 -19.087 1.00 98.19 106 VAL A C 1
ATOM 835 O O . VAL A 1 106 ? 13.048 -3.722 -20.183 1.00 98.19 106 VAL A O 1
ATOM 838 N N . ALA A 1 107 ? 13.771 -3.962 -18.068 1.00 98.12 107 ALA A N 1
ATOM 839 C CA . ALA A 1 107 ? 14.818 -2.953 -18.195 1.00 98.12 107 ALA A CA 1
ATOM 840 C C . ALA A 1 107 ? 15.832 -3.299 -19.284 1.00 98.12 107 ALA A C 1
ATOM 842 O O . ALA A 1 107 ? 16.299 -2.401 -19.979 1.00 98.12 107 ALA A O 1
ATOM 843 N N . ARG A 1 108 ? 16.204 -4.573 -19.438 1.00 97.31 108 ARG A N 1
ATOM 844 C CA . ARG A 1 108 ? 17.135 -4.984 -20.495 1.00 97.31 108 ARG A CA 1
ATOM 845 C C . ARG A 1 108 ? 16.546 -4.749 -21.882 1.00 97.31 108 ARG A C 1
ATOM 847 O O . ARG A 1 108 ? 17.198 -4.098 -22.693 1.00 97.31 108 ARG A O 1
ATOM 854 N N . VAL A 1 109 ? 15.310 -5.190 -22.116 1.00 97.31 109 VAL A N 1
ATOM 855 C CA . VAL A 1 109 ? 14.614 -4.976 -23.396 1.00 97.31 109 VAL A CA 1
ATOM 856 C C . VAL A 1 109 ? 14.557 -3.484 -23.745 1.00 97.31 109 VAL A C 1
ATOM 858 O O . VAL A 1 109 ? 14.873 -3.102 -24.868 1.00 97.31 109 VAL A O 1
ATOM 861 N N . LEU A 1 110 ? 14.229 -2.628 -22.774 1.00 97.38 110 LEU A N 1
ATOM 862 C CA . LEU A 1 110 ? 14.145 -1.179 -22.989 1.00 97.38 110 LEU A CA 1
ATOM 863 C C . LEU A 1 110 ? 15.504 -0.467 -23.053 1.00 97.38 110 LEU A C 1
ATOM 865 O O . LEU A 1 110 ? 15.566 0.664 -23.518 1.00 97.38 110 LEU A O 1
ATOM 869 N N . LYS A 1 111 ? 16.606 -1.084 -22.612 1.00 96.69 111 LYS A N 1
ATOM 870 C CA . LYS A 1 111 ? 17.956 -0.549 -22.872 1.00 96.69 111 LYS A CA 1
ATOM 871 C C . LYS A 1 111 ? 18.357 -0.738 -24.329 1.00 96.69 111 LYS A C 1
ATOM 873 O O . LYS A 1 111 ? 19.004 0.134 -24.893 1.00 96.69 111 LYS A O 1
ATOM 878 N N . GLU A 1 112 ? 17.984 -1.870 -24.919 1.00 94.44 112 GLU A N 1
ATOM 879 C CA . GLU A 1 112 ? 18.268 -2.180 -26.323 1.00 94.44 112 GLU A CA 1
ATOM 880 C C . GLU A 1 112 ? 17.309 -1.461 -27.275 1.00 94.44 112 GLU A C 1
ATOM 882 O O . GLU A 1 112 ? 17.695 -1.074 -28.374 1.00 94.44 112 GLU A O 1
ATOM 887 N N . THR A 1 113 ? 16.051 -1.277 -26.867 1.00 91.44 113 THR A N 1
ATOM 888 C CA . THR A 1 113 ? 15.052 -0.511 -27.621 1.00 91.44 113 THR A CA 1
ATOM 889 C C . THR A 1 113 ? 14.392 0.532 -26.713 1.00 91.44 113 THR A C 1
ATOM 891 O O . THR A 1 113 ? 13.315 0.273 -26.174 1.00 91.44 113 THR A O 1
ATOM 894 N N . PRO A 1 114 ? 15.032 1.696 -26.505 1.00 94.12 114 PRO A N 1
ATOM 895 C CA . PRO A 1 114 ? 14.485 2.743 -25.652 1.00 94.12 114 PRO A CA 1
ATOM 896 C C . PRO A 1 114 ? 13.169 3.308 -26.184 1.00 94.12 114 PRO A C 1
ATOM 898 O O . PRO A 1 114 ? 13.001 3.518 -27.386 1.00 94.12 114 PRO A O 1
ATOM 901 N N . ASN A 1 115 ? 12.256 3.604 -25.262 1.00 94.75 115 ASN A N 1
ATOM 902 C CA . ASN A 1 115 ? 11.070 4.404 -25.549 1.00 94.75 115 ASN A CA 1
ATOM 903 C C . ASN A 1 115 ? 11.452 5.879 -25.782 1.00 94.75 115 ASN A C 1
ATOM 905 O O . ASN A 1 115 ? 12.529 6.309 -25.352 1.00 94.75 115 ASN A O 1
ATOM 909 N N . PRO A 1 116 ? 10.561 6.695 -26.375 1.00 93.62 116 PRO A N 1
ATOM 910 C CA . PRO A 1 116 ? 10.717 8.145 -26.377 1.00 93.62 116 PRO A CA 1
ATOM 911 C C . PRO A 1 116 ? 10.912 8.699 -24.958 1.00 93.62 116 PRO A C 1
ATOM 913 O O . PRO A 1 116 ? 10.322 8.215 -23.989 1.00 93.62 116 PRO A O 1
ATOM 916 N N . MET A 1 117 ? 11.762 9.717 -24.829 1.00 91.19 117 MET A N 1
ATOM 917 C CA . MET A 1 117 ? 11.983 10.391 -23.552 1.00 91.19 117 MET A CA 1
ATOM 918 C C . MET A 1 117 ? 10.883 11.420 -23.303 1.00 91.19 117 MET A C 1
ATOM 920 O O . MET A 1 117 ? 10.735 12.367 -24.071 1.00 91.19 117 MET A O 1
ATOM 924 N N . PHE A 1 118 ? 10.161 11.258 -22.197 1.00 90.38 118 PHE A N 1
ATOM 925 C CA . PHE A 1 118 ? 9.171 12.218 -21.719 1.00 90.38 118 PHE A CA 1
ATOM 926 C C . PHE A 1 118 ? 9.741 12.971 -20.514 1.00 90.38 118 PHE A C 1
ATOM 928 O O . PHE A 1 118 ? 10.162 12.356 -19.533 1.00 90.38 118 PHE A O 1
ATOM 935 N N . VAL A 1 119 ? 9.794 14.302 -20.596 1.00 86.88 119 VAL A N 1
ATOM 936 C CA . VAL A 1 119 ? 10.427 15.177 -19.595 1.00 86.88 119 VAL A CA 1
ATOM 937 C C . VAL A 1 119 ? 9.498 16.316 -19.185 1.00 86.88 119 VAL A C 1
ATOM 939 O O . VAL A 1 119 ? 8.535 16.639 -19.877 1.00 86.88 119 VAL A O 1
ATOM 942 N N . GLY A 1 120 ? 9.794 16.954 -18.052 1.00 85.38 120 GLY A N 1
ATOM 943 C CA . GLY A 1 120 ? 9.017 18.094 -17.571 1.00 85.38 120 GLY A CA 1
ATOM 944 C C . GLY A 1 120 ? 7.563 17.709 -17.299 1.00 85.38 120 GLY A C 1
ATOM 945 O O . GLY A 1 120 ? 7.307 16.818 -16.496 1.00 85.38 120 GLY A O 1
ATOM 946 N N . LYS A 1 121 ? 6.621 18.388 -17.962 1.00 84.06 121 LYS A N 1
ATOM 947 C CA . LYS A 1 121 ? 5.177 18.179 -17.766 1.00 84.06 121 LYS A CA 1
ATOM 948 C C . LYS A 1 121 ? 4.663 16.850 -18.323 1.00 84.06 121 LYS A C 1
ATOM 950 O O . LYS A 1 121 ? 3.639 16.379 -17.851 1.00 84.06 121 LYS A O 1
ATOM 955 N N . ASP A 1 122 ? 5.376 16.256 -19.279 1.00 88.12 122 ASP A N 1
ATOM 956 C CA . ASP A 1 122 ? 4.970 14.992 -19.906 1.00 88.12 122 ASP A CA 1
ATOM 957 C C . ASP A 1 122 ? 5.552 13.767 -19.183 1.00 88.12 122 ASP A C 1
ATOM 959 O O . ASP A 1 122 ? 5.153 12.626 -19.448 1.00 88.12 122 ASP A O 1
ATOM 963 N N . ALA A 1 123 ? 6.504 13.989 -18.268 1.00 92.19 123 ALA A N 1
ATOM 964 C CA . ALA A 1 123 ? 7.105 12.935 -17.465 1.00 92.19 123 ALA A CA 1
ATOM 965 C C . ALA A 1 123 ? 6.054 12.279 -16.567 1.00 92.19 123 ALA A C 1
ATOM 967 O O . ALA A 1 123 ? 5.251 12.963 -15.941 1.00 92.19 123 ALA A O 1
ATOM 968 N N . LEU A 1 124 ? 6.107 10.952 -16.467 1.00 96.44 124 LEU A N 1
ATOM 969 C CA . LEU A 1 124 ? 5.165 10.196 -15.653 1.00 96.44 124 LEU A CA 1
ATOM 970 C C . LEU A 1 124 ? 5.304 10.554 -14.163 1.00 96.44 124 LEU A C 1
ATOM 972 O O . LEU A 1 124 ? 6.414 10.598 -13.614 1.00 96.44 124 LEU A O 1
ATOM 976 N N . THR A 1 125 ? 4.174 10.793 -13.511 1.00 97.88 125 THR A N 1
ATOM 977 C CA . THR A 1 125 ? 4.078 11.207 -12.104 1.00 97.88 125 THR A CA 1
ATOM 978 C C . THR A 1 125 ? 3.593 10.068 -11.208 1.00 97.88 125 THR A C 1
ATOM 980 O O . THR A 1 125 ? 3.013 9.086 -11.681 1.00 97.88 125 THR A O 1
ATOM 983 N N . VAL A 1 126 ? 3.837 10.168 -9.899 1.00 98.12 126 VAL A N 1
ATOM 984 C CA . VAL A 1 126 ? 3.327 9.178 -8.932 1.00 98.12 126 VAL A CA 1
ATOM 985 C C . VAL A 1 126 ? 1.803 9.224 -8.845 1.00 98.12 126 VAL A C 1
ATOM 987 O O . VAL A 1 126 ? 1.179 8.191 -8.630 1.00 98.12 126 VAL A O 1
ATOM 990 N N . GLU A 1 127 ? 1.199 10.390 -9.066 1.00 97.75 127 GLU A N 1
ATOM 991 C CA . GLU A 1 127 ? -0.246 10.600 -9.090 1.00 97.75 127 GLU A CA 1
ATOM 992 C C . GLU A 1 127 ? -0.903 9.889 -10.278 1.00 97.75 127 GLU A C 1
ATOM 994 O O . GLU A 1 127 ? -1.880 9.164 -10.096 1.00 97.75 127 GLU A O 1
ATOM 999 N N . GLU A 1 128 ? -0.344 10.027 -11.486 1.00 97.19 128 GLU A N 1
ATOM 1000 C CA . GLU A 1 128 ? -0.825 9.300 -12.670 1.00 97.19 128 GLU A CA 1
ATOM 1001 C C . GLU A 1 128 ? -0.746 7.782 -12.469 1.00 97.19 128 GLU A C 1
ATOM 1003 O O . GLU A 1 128 ? -1.688 7.056 -12.798 1.00 97.19 128 GLU A O 1
ATOM 1008 N N . ILE A 1 129 ? 0.357 7.294 -11.891 1.00 98.19 129 ILE A N 1
ATOM 1009 C CA . ILE A 1 129 ? 0.523 5.871 -11.580 1.00 98.19 129 ILE A CA 1
ATOM 1010 C C . ILE A 1 129 ? -0.501 5.431 -10.530 1.00 98.19 129 ILE A C 1
ATOM 1012 O O . ILE A 1 129 ? -1.137 4.392 -10.705 1.00 98.19 129 ILE A O 1
ATOM 1016 N N . ASP A 1 130 ? -0.696 6.198 -9.456 1.00 97.62 130 ASP A N 1
ATOM 1017 C CA . ASP A 1 130 ? -1.658 5.866 -8.402 1.00 97.62 130 ASP A CA 1
ATOM 1018 C C . ASP A 1 130 ? -3.085 5.759 -8.952 1.00 97.62 130 ASP A C 1
ATOM 1020 O O . ASP A 1 130 ? -3.779 4.780 -8.665 1.00 97.62 130 ASP A O 1
ATOM 1024 N N . LEU A 1 131 ? -3.488 6.698 -9.814 1.00 96.19 131 LEU A N 1
ATOM 1025 C CA . LEU A 1 131 ? -4.782 6.687 -10.501 1.00 96.19 131 LEU A CA 1
ATOM 1026 C C . LEU A 1 131 ? -4.939 5.472 -11.426 1.00 96.19 131 LEU A C 1
ATOM 1028 O O . LEU A 1 131 ? -5.980 4.803 -11.401 1.00 96.19 131 LEU A O 1
ATOM 1032 N N . ALA A 1 132 ? -3.909 5.143 -12.208 1.00 96.56 132 ALA A N 1
ATOM 1033 C CA . ALA A 1 132 ? -3.905 3.973 -13.083 1.00 96.56 132 ALA A CA 1
ATOM 1034 C C . ALA A 1 132 ? -4.032 2.667 -12.279 1.00 96.56 132 ALA A C 1
ATOM 1036 O O . ALA A 1 132 ? -4.882 1.819 -12.568 1.00 96.56 132 ALA A O 1
ATOM 1037 N N . LEU A 1 133 ? -3.248 2.522 -11.208 1.00 97.25 133 LEU A N 1
ATOM 1038 C CA . LEU A 1 133 ? -3.296 1.358 -10.323 1.00 97.25 133 LEU A CA 1
ATOM 1039 C C . LEU A 1 133 ? -4.620 1.271 -9.553 1.00 97.25 133 LEU A C 1
ATOM 1041 O O . LEU A 1 133 ? -5.142 0.171 -9.350 1.00 97.25 133 LEU A O 1
ATOM 1045 N N . ASN A 1 134 ? -5.198 2.404 -9.153 1.00 96.38 134 ASN A N 1
ATOM 1046 C CA . ASN A 1 134 ? -6.522 2.440 -8.541 1.00 96.38 134 ASN A CA 1
ATOM 1047 C C . ASN A 1 134 ? -7.603 1.972 -9.523 1.00 96.38 134 ASN A C 1
ATOM 1049 O O . ASN A 1 134 ? -8.456 1.174 -9.144 1.00 96.38 134 ASN A O 1
ATOM 1053 N N . SER A 1 135 ? -7.528 2.393 -10.787 1.00 95.50 135 SER A N 1
ATOM 1054 C CA . SER A 1 135 ? -8.460 1.973 -11.843 1.00 95.50 135 SER A CA 1
ATOM 1055 C C . SER A 1 135 ? -8.392 0.462 -12.093 1.00 95.50 135 SER A C 1
ATOM 1057 O O . SER A 1 135 ? -9.424 -0.213 -12.134 1.00 95.50 135 SER A O 1
ATOM 1059 N N . LEU A 1 136 ? -7.180 -0.107 -12.144 1.00 95.06 136 LEU A N 1
ATOM 1060 C CA . LEU A 1 136 ? -6.989 -1.562 -12.205 1.00 95.06 136 LEU A CA 1
ATOM 1061 C C . LEU A 1 136 ? -7.615 -2.261 -10.998 1.00 95.06 136 LEU A C 1
ATOM 1063 O O . LEU A 1 136 ? -8.358 -3.232 -11.153 1.00 95.06 136 LEU A O 1
ATOM 1067 N N . ALA A 1 137 ? -7.340 -1.761 -9.794 1.00 95.62 137 ALA A N 1
ATOM 1068 C CA . ALA A 1 137 ? -7.860 -2.347 -8.569 1.00 95.62 137 ALA A CA 1
ATOM 1069 C C . ALA A 1 137 ? -9.389 -2.253 -8.472 1.00 95.62 137 ALA A C 1
ATOM 1071 O O . ALA A 1 137 ? -10.013 -3.200 -7.995 1.00 95.62 137 ALA A O 1
ATOM 1072 N N . ALA A 1 138 ? -9.999 -1.165 -8.941 1.00 94.94 138 ALA A N 1
ATOM 1073 C CA . ALA A 1 138 ? -11.446 -0.971 -8.908 1.00 94.94 138 ALA A CA 1
ATOM 1074 C C . ALA A 1 138 ? -12.191 -2.035 -9.733 1.00 94.94 138 ALA A C 1
ATOM 1076 O O . ALA A 1 138 ? -13.241 -2.521 -9.314 1.00 94.94 138 ALA A O 1
ATOM 1077 N N . SER A 1 139 ? -11.599 -2.476 -10.849 1.00 92.38 139 SER A N 1
ATOM 1078 C CA . SER A 1 139 ? -12.133 -3.562 -11.686 1.00 92.38 139 SER A CA 1
ATOM 1079 C C . SER A 1 139 ? -11.962 -4.968 -11.085 1.00 92.38 139 SER A C 1
ATOM 1081 O O . SER A 1 139 ? -12.561 -5.939 -11.552 1.00 92.38 139 SER A O 1
ATOM 1083 N N . CYS A 1 140 ? -11.155 -5.112 -10.032 1.00 92.38 140 CYS A N 1
ATOM 1084 C CA . CYS A 1 140 ? -10.853 -6.401 -9.430 1.00 92.38 140 CYS A CA 1
ATOM 1085 C C . CYS A 1 140 ? -11.819 -6.726 -8.288 1.00 92.38 140 CYS A C 1
ATOM 1087 O O . CYS A 1 140 ? -11.883 -6.027 -7.276 1.00 92.38 140 CYS A O 1
ATOM 1089 N N . ARG A 1 141 ? -12.511 -7.868 -8.391 1.00 91.44 141 ARG A N 1
ATOM 1090 C CA . ARG A 1 141 ? -13.451 -8.344 -7.357 1.00 91.44 141 ARG A CA 1
ATOM 1091 C C . ARG A 1 141 ? -12.823 -8.559 -5.976 1.00 91.44 141 ARG A C 1
ATOM 1093 O O . ARG A 1 141 ? -13.545 -8.595 -4.989 1.00 91.44 141 ARG A O 1
ATOM 1100 N N . PHE A 1 142 ? -11.504 -8.742 -5.918 1.00 91.50 142 PHE A N 1
ATOM 1101 C CA . PHE A 1 142 ? -10.770 -9.015 -4.683 1.00 91.50 142 PHE A CA 1
ATOM 1102 C C . PHE A 1 142 ? -10.281 -7.749 -3.969 1.00 91.50 142 PHE A C 1
ATOM 1104 O O . PHE A 1 142 ? -9.772 -7.863 -2.853 1.00 91.50 142 PHE A O 1
ATOM 1111 N N . SER A 1 143 ? -10.403 -6.575 -4.592 1.00 93.81 143 SER A N 1
ATOM 1112 C CA . SER A 1 143 ? -10.125 -5.290 -3.945 1.00 93.81 143 SER A CA 1
ATOM 1113 C C . SER A 1 143 ? -11.188 -4.949 -2.904 1.00 93.81 143 SER A C 1
ATOM 1115 O O . SER A 1 143 ? -12.293 -5.501 -2.915 1.00 93.81 143 SER A O 1
ATOM 1117 N N . SER A 1 144 ? -10.863 -4.013 -2.012 1.00 91.88 144 SER A N 1
ATOM 1118 C CA . SER A 1 144 ? -11.796 -3.551 -0.986 1.00 91.88 144 SER A CA 1
ATOM 1119 C C . SER A 1 144 ? -13.081 -2.982 -1.610 1.00 91.88 144 SER A C 1
ATOM 1121 O O . SER A 1 144 ? -13.048 -2.432 -2.720 1.00 91.88 144 SER A O 1
ATOM 1123 N N . PRO A 1 145 ? -14.230 -3.059 -0.911 1.00 90.50 145 PRO A N 1
ATOM 1124 C CA . PRO A 1 145 ? -15.479 -2.480 -1.401 1.00 90.50 145 PRO A CA 1
ATOM 1125 C C . PRO A 1 145 ? -15.362 -0.989 -1.752 1.00 90.50 145 PRO A C 1
ATOM 1127 O O . PRO A 1 145 ? -15.923 -0.562 -2.758 1.00 90.50 145 PRO A O 1
ATOM 1130 N N . ALA A 1 146 ? -14.601 -0.217 -0.967 1.00 90.12 146 ALA A N 1
ATOM 1131 C CA . ALA A 1 146 ? -14.373 1.207 -1.209 1.00 90.12 146 ALA A CA 1
ATOM 1132 C C . ALA A 1 146 ? -13.591 1.461 -2.510 1.00 90.12 146 ALA A C 1
ATOM 1134 O O . ALA A 1 146 ? -13.990 2.305 -3.308 1.00 90.12 146 ALA A O 1
ATOM 1135 N N . VAL A 1 147 ? -12.531 0.687 -2.771 1.00 93.75 147 VAL A N 1
ATOM 1136 C CA . VAL A 1 147 ? -11.762 0.785 -4.023 1.00 93.75 147 VAL A CA 1
ATOM 1137 C C . VAL A 1 147 ? -12.634 0.407 -5.218 1.00 93.75 147 VAL A C 1
ATOM 1139 O O . VAL A 1 147 ? -12.661 1.125 -6.214 1.00 93.75 147 VAL A O 1
ATOM 1142 N N . ARG A 1 148 ? -13.417 -0.670 -5.114 1.00 93.00 148 ARG A N 1
ATOM 1143 C CA . ARG A 1 148 ? -14.339 -1.089 -6.181 1.00 93.00 148 ARG A CA 1
ATOM 1144 C C . ARG A 1 148 ? -15.428 -0.059 -6.484 1.00 93.00 148 ARG A C 1
ATOM 1146 O O . ARG A 1 148 ? -15.835 0.069 -7.631 1.00 93.00 148 ARG A O 1
ATOM 1153 N N . ALA A 1 149 ? -15.883 0.686 -5.479 1.00 91.06 149 ALA A N 1
ATOM 1154 C CA . ALA A 1 149 ? -16.866 1.752 -5.661 1.00 91.06 149 ALA A CA 1
ATOM 1155 C C . ALA A 1 149 ? -16.308 2.976 -6.411 1.00 91.06 149 ALA A C 1
ATOM 1157 O O . ALA A 1 149 ? -17.088 3.775 -6.916 1.00 91.06 149 ALA A O 1
ATOM 1158 N N . SER A 1 150 ? -14.980 3.118 -6.511 1.00 89.81 150 SER A N 1
ATOM 1159 C CA . SER A 1 150 ? -14.324 4.221 -7.231 1.00 89.81 150 SER A CA 1
ATOM 1160 C C . SER A 1 150 ? -14.197 4.005 -8.746 1.00 89.81 150 SER A C 1
ATOM 1162 O O . SER A 1 150 ? -13.547 4.795 -9.426 1.00 89.81 150 SER A O 1
ATOM 1164 N N . GLN A 1 151 ? -14.788 2.935 -9.290 1.00 79.31 151 GLN A N 1
ATOM 1165 C CA . GLN A 1 151 ? -14.719 2.622 -10.716 1.00 79.31 151 GLN A CA 1
ATOM 1166 C C . GLN A 1 151 ? -15.397 3.721 -11.552 1.00 79.31 151 GLN A C 1
ATOM 1168 O O . GLN A 1 151 ? -16.619 3.843 -11.544 1.00 79.31 151 GLN A O 1
ATOM 1173 N N . SER A 1 152 ? -14.603 4.499 -12.290 1.00 67.38 152 SER A N 1
ATOM 1174 C CA . SER A 1 152 ? -15.095 5.587 -13.146 1.00 67.38 152 SER A CA 1
ATOM 1175 C C . SER A 1 152 ? -15.120 5.235 -14.638 1.00 67.38 152 SER A C 1
ATOM 1177 O O . SER A 1 152 ? -15.995 5.718 -15.352 1.00 67.38 152 SER A O 1
ATOM 1179 N N . HIS A 1 153 ? -14.209 4.375 -15.116 1.00 66.25 153 HIS A N 1
ATOM 1180 C CA . HIS A 1 153 ? -14.040 4.082 -16.547 1.00 66.25 153 HIS A CA 1
ATOM 1181 C C . HIS A 1 153 ? -13.778 2.598 -16.851 1.00 66.25 153 HIS A C 1
ATOM 1183 O O . HIS A 1 153 ? -13.295 1.842 -16.007 1.00 66.25 153 HIS A O 1
ATOM 1189 N N . SER A 1 154 ? -14.104 2.188 -18.082 1.00 67.31 154 SER A N 1
ATOM 1190 C CA . SER A 1 154 ? -14.000 0.813 -18.590 1.00 67.31 154 SER A CA 1
ATOM 1191 C C . SER A 1 154 ? -12.745 0.562 -19.439 1.00 67.31 154 SER A C 1
ATOM 1193 O O . SER A 1 154 ? -12.809 -0.206 -20.398 1.00 67.31 154 SER A O 1
ATOM 1195 N N . SER A 1 155 ? -11.624 1.223 -19.142 1.00 82.56 155 SER A N 1
ATOM 1196 C CA . SER A 1 155 ? -10.371 0.975 -19.868 1.00 82.56 155 SER A CA 1
ATOM 1197 C C . SER A 1 155 ? -9.871 -0.440 -19.607 1.00 82.56 155 SER A C 1
ATOM 1199 O O . SER A 1 155 ? -9.954 -0.952 -18.481 1.00 82.56 155 SER A O 1
ATOM 1201 N N . SER A 1 156 ? -9.347 -1.088 -20.646 1.00 90.25 156 SER A N 1
ATOM 1202 C CA . SER A 1 156 ? -8.795 -2.426 -20.480 1.00 90.25 156 SER A CA 1
ATOM 1203 C C . SER A 1 156 ? -7.504 -2.369 -19.659 1.00 90.25 156 SER A C 1
ATOM 1205 O O . SER A 1 156 ? -6.758 -1.390 -19.670 1.00 90.25 156 SER A O 1
ATOM 1207 N N . ARG A 1 157 ? -7.204 -3.447 -18.929 1.00 91.88 157 ARG A N 1
ATOM 1208 C CA . ARG A 1 157 ? -5.941 -3.564 -18.183 1.00 91.88 157 ARG A CA 1
ATOM 1209 C C . ARG A 1 157 ? -4.716 -3.399 -19.091 1.00 91.88 157 ARG A C 1
ATOM 1211 O O . ARG A 1 157 ? -3.693 -2.890 -18.641 1.00 91.88 157 ARG A O 1
ATOM 1218 N N . ASP A 1 158 ? -4.822 -3.876 -20.329 1.00 93.88 158 ASP A N 1
ATOM 1219 C CA . ASP A 1 158 ? -3.769 -3.786 -21.335 1.00 93.88 158 ASP A CA 1
ATOM 1220 C C . ASP A 1 158 ? -3.526 -2.337 -21.772 1.00 93.88 158 ASP A C 1
ATOM 1222 O O . ASP A 1 158 ? -2.368 -1.941 -21.853 1.00 93.88 158 ASP A O 1
ATOM 1226 N N . GLU A 1 159 ? -4.580 -1.540 -21.968 1.00 94.75 159 GLU A N 1
ATOM 1227 C CA . GLU A 1 159 ? -4.466 -0.098 -22.241 1.00 94.75 159 GLU A CA 1
ATOM 1228 C C . GLU A 1 159 ? -3.825 0.636 -21.064 1.00 94.75 159 GLU A C 1
ATOM 1230 O O . GLU A 1 159 ? -2.783 1.262 -21.231 1.00 94.75 159 GLU A O 1
ATOM 1235 N N . ILE A 1 160 ? -4.385 0.480 -19.856 1.00 95.62 160 ILE A N 1
ATOM 1236 C CA . ILE A 1 160 ? -3.923 1.210 -18.665 1.00 95.62 160 ILE A CA 1
ATOM 1237 C C . ILE A 1 160 ? -2.429 0.983 -18.431 1.00 95.62 160 ILE A C 1
ATOM 1239 O O . ILE A 1 160 ? -1.677 1.925 -18.204 1.00 95.62 160 ILE A O 1
ATOM 1243 N N . LEU A 1 161 ? -1.986 -0.275 -18.456 1.00 97.38 161 LEU A N 1
ATOM 1244 C CA . LEU A 1 161 ? -0.577 -0.583 -18.233 1.00 97.38 161 LEU A CA 1
ATOM 1245 C C . LEU A 1 161 ? 0.281 -0.268 -19.454 1.00 97.38 161 LEU A C 1
ATOM 1247 O O . LEU A 1 161 ? 1.418 0.167 -19.285 1.00 97.38 161 LEU A O 1
ATOM 1251 N N . GLY A 1 162 ? -0.239 -0.473 -20.663 1.00 96.88 162 GLY A N 1
ATOM 1252 C CA . GLY A 1 162 ? 0.474 -0.163 -21.894 1.00 96.88 162 GLY A CA 1
ATOM 1253 C C . GLY A 1 162 ? 0.866 1.307 -21.974 1.00 96.88 162 GLY A C 1
ATOM 1254 O O . GLY A 1 162 ? 2.035 1.600 -22.220 1.00 96.88 162 GLY A O 1
ATOM 1255 N N . ASP A 1 163 ? -0.060 2.208 -21.650 1.00 95.81 163 ASP A N 1
ATOM 1256 C CA . ASP A 1 163 ? 0.178 3.653 -21.634 1.00 95.81 163 ASP A CA 1
ATOM 1257 C C . ASP A 1 163 ? 1.294 4.047 -20.657 1.00 95.81 163 ASP A C 1
ATOM 1259 O O . ASP A 1 163 ? 2.144 4.882 -20.980 1.00 95.81 163 ASP A O 1
ATOM 1263 N N . LEU A 1 164 ? 1.356 3.404 -19.484 1.00 97.81 164 LEU A N 1
ATOM 1264 C CA . LEU A 1 164 ? 2.452 3.618 -18.537 1.00 97.81 164 LEU A CA 1
ATOM 1265 C C . LEU A 1 164 ? 3.782 3.110 -19.106 1.00 97.81 164 LEU A C 1
ATOM 1267 O O . LEU A 1 164 ? 4.776 3.836 -19.088 1.00 97.81 164 LEU A O 1
ATOM 1271 N N . TYR A 1 165 ? 3.814 1.877 -19.626 1.00 98.00 165 TYR A N 1
ATOM 1272 C CA . TYR A 1 165 ? 5.042 1.248 -20.124 1.00 98.00 165 TYR A CA 1
ATOM 1273 C C . TYR A 1 165 ? 5.621 1.931 -21.365 1.00 98.00 165 TYR A C 1
ATOM 1275 O O . TYR A 1 165 ? 6.835 1.889 -21.548 1.00 98.00 165 TYR A O 1
ATOM 1283 N N . LEU A 1 166 ? 4.794 2.578 -22.187 1.00 96.88 166 LEU A N 1
ATOM 1284 C CA . LEU A 1 166 ? 5.237 3.350 -23.353 1.00 96.88 166 LEU A CA 1
ATOM 1285 C C . LEU A 1 166 ? 5.908 4.682 -22.974 1.00 96.88 166 LEU A C 1
ATOM 1287 O O . LEU A 1 166 ? 6.674 5.225 -23.769 1.00 96.88 166 LEU A O 1
ATOM 1291 N N . ARG A 1 167 ? 5.652 5.202 -21.764 1.00 96.75 167 ARG A N 1
ATOM 1292 C CA . ARG A 1 167 ? 6.136 6.515 -21.294 1.00 96.75 167 ARG A CA 1
ATOM 1293 C C . ARG A 1 167 ? 7.352 6.456 -20.369 1.00 96.75 167 ARG A C 1
ATOM 1295 O O . ARG A 1 167 ? 7.855 7.494 -19.945 1.00 96.75 167 ARG A O 1
ATOM 1302 N N . VAL A 1 168 ? 7.834 5.261 -20.039 1.00 97.25 168 VAL A N 1
ATOM 1303 C CA . VAL A 1 168 ? 8.943 5.061 -19.094 1.00 97.25 168 VAL A CA 1
ATOM 1304 C C . VAL A 1 168 ? 10.216 4.602 -19.795 1.00 97.25 168 VAL A C 1
ATOM 1306 O O . VAL A 1 168 ? 10.179 3.836 -20.757 1.00 97.25 168 VAL A O 1
ATOM 1309 N N . GLN A 1 169 ? 11.361 5.050 -19.281 1.00 97.06 169 GLN A N 1
ATOM 1310 C CA . GLN A 1 169 ? 12.675 4.549 -19.681 1.00 97.06 169 GLN A CA 1
ATOM 1311 C C . GLN A 1 169 ? 13.002 3.245 -18.932 1.00 97.06 169 GLN A C 1
ATOM 1313 O O . GLN A 1 169 ? 12.271 2.813 -18.039 1.00 97.06 169 GLN A O 1
ATOM 1318 N N . ALA A 1 170 ? 14.105 2.585 -19.291 1.00 98.12 170 ALA A N 1
ATOM 1319 C CA . ALA A 1 170 ? 14.443 1.255 -18.779 1.00 98.12 170 ALA A CA 1
ATOM 1320 C C . ALA A 1 170 ? 14.463 1.142 -17.240 1.00 98.12 170 ALA A C 1
ATOM 1322 O O . ALA A 1 170 ? 13.992 0.149 -16.683 1.00 98.12 170 ALA A O 1
ATOM 1323 N N . ARG A 1 171 ? 15.007 2.143 -16.536 1.00 98.00 171 ARG A N 1
ATOM 1324 C CA . ARG A 1 171 ? 15.094 2.145 -15.063 1.00 98.00 171 ARG A CA 1
ATOM 1325 C C . ARG A 1 171 ? 13.709 2.293 -14.435 1.00 98.00 171 ARG A C 1
ATOM 1327 O O . ARG A 1 171 ? 13.375 1.579 -13.495 1.00 98.00 171 ARG A O 1
ATOM 1334 N N . GLU A 1 172 ? 12.912 3.205 -14.960 1.00 98.31 172 GLU A N 1
ATOM 1335 C CA .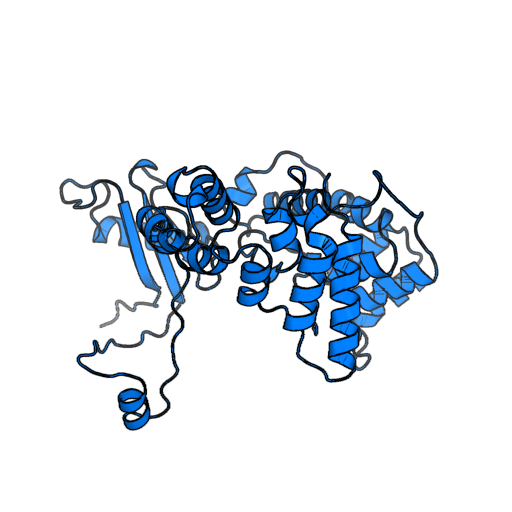 GLU A 1 172 ? 11.558 3.509 -14.525 1.00 98.31 172 GLU A CA 1
ATOM 1336 C C . GLU A 1 172 ? 10.652 2.302 -14.771 1.00 98.31 172 GLU A C 1
ATOM 1338 O O . GLU A 1 172 ? 9.917 1.899 -13.878 1.00 98.31 172 GLU A O 1
ATOM 1343 N N . ALA A 1 173 ? 10.777 1.639 -15.922 1.00 98.50 173 ALA A N 1
ATOM 1344 C CA . ALA A 1 173 ? 10.029 0.428 -16.244 1.00 98.50 173 ALA A CA 1
ATOM 1345 C C . ALA A 1 173 ? 10.332 -0.735 -15.288 1.00 98.50 173 ALA A C 1
ATOM 1347 O O . ALA A 1 173 ? 9.424 -1.480 -14.912 1.00 98.50 173 ALA A O 1
ATOM 1348 N N . LYS A 1 174 ? 11.588 -0.880 -14.847 1.00 98.69 174 LYS A N 1
ATOM 1349 C CA . LYS A 1 174 ? 11.962 -1.842 -13.799 1.00 98.69 174 LYS A CA 1
ATOM 1350 C C . LYS A 1 174 ? 11.217 -1.549 -12.499 1.00 98.69 174 LYS A C 1
ATOM 1352 O O . LYS A 1 174 ? 10.561 -2.432 -11.948 1.00 98.69 174 LYS A O 1
ATOM 1357 N N . TRP A 1 175 ? 11.264 -0.311 -12.019 1.00 98.81 175 TRP A N 1
ATOM 1358 C CA . TRP A 1 175 ? 10.611 0.040 -10.757 1.00 98.81 175 TRP A CA 1
ATOM 1359 C C . TRP A 1 175 ? 9.086 0.052 -10.852 1.00 98.81 175 TRP A C 1
ATOM 1361 O O . TRP A 1 175 ? 8.433 -0.388 -9.911 1.00 98.81 175 TRP A O 1
ATOM 1371 N N . LEU A 1 176 ? 8.517 0.423 -11.998 1.00 98.81 176 LEU A N 1
ATOM 1372 C CA . LEU A 1 176 ? 7.089 0.297 -12.282 1.00 98.81 176 LEU A CA 1
ATOM 1373 C C . LEU A 1 176 ? 6.641 -1.171 -12.250 1.00 98.81 176 LEU A C 1
ATOM 1375 O O . LEU A 1 176 ? 5.624 -1.495 -11.645 1.00 98.81 176 LEU A O 1
ATOM 1379 N N . THR A 1 177 ? 7.427 -2.076 -12.839 1.00 98.75 177 THR A N 1
ATOM 1380 C CA . THR A 1 177 ? 7.141 -3.520 -12.821 1.00 98.75 177 THR A CA 1
ATOM 1381 C C . THR A 1 177 ? 7.112 -4.059 -11.394 1.00 98.75 177 THR A C 1
ATOM 1383 O O . THR A 1 177 ? 6.160 -4.734 -11.006 1.00 98.75 177 THR A O 1
ATOM 1386 N N . ARG A 1 178 ? 8.116 -3.708 -10.585 1.00 98.69 178 ARG A N 1
ATOM 1387 C CA . ARG A 1 178 ? 8.165 -4.081 -9.167 1.00 98.69 178 ARG A CA 1
ATOM 1388 C C . ARG A 1 178 ? 7.037 -3.449 -8.348 1.00 98.69 178 ARG A C 1
ATOM 1390 O O . ARG A 1 178 ? 6.473 -4.109 -7.482 1.00 98.69 178 ARG A O 1
ATOM 1397 N N . LEU A 1 179 ? 6.651 -2.213 -8.663 1.00 98.75 179 LEU A N 1
ATOM 1398 C CA . LEU A 1 179 ? 5.528 -1.514 -8.037 1.00 98.75 179 LEU A CA 1
ATOM 1399 C C . LEU A 1 179 ? 4.187 -2.211 -8.320 1.00 98.75 179 LEU A C 1
ATOM 1401 O O . LEU A 1 179 ? 3.419 -2.460 -7.392 1.00 98.75 179 LEU A O 1
ATOM 1405 N N . ILE A 1 180 ? 3.920 -2.580 -9.578 1.00 98.50 180 ILE A N 1
ATOM 1406 C CA . ILE A 1 180 ? 2.704 -3.311 -9.979 1.00 98.50 180 ILE A CA 1
ATOM 1407 C C . ILE A 1 180 ? 2.645 -4.679 -9.293 1.00 98.50 180 ILE A C 1
ATOM 1409 O O . ILE A 1 180 ? 1.590 -5.079 -8.801 1.00 98.50 180 ILE A O 1
ATOM 1413 N N . LEU A 1 181 ? 3.773 -5.389 -9.225 1.00 98.06 181 LEU A N 1
ATOM 1414 C CA . LEU A 1 181 ? 3.870 -6.682 -8.539 1.00 98.06 181 LEU A CA 1
ATOM 1415 C C . LEU A 1 181 ? 3.919 -6.554 -7.007 1.00 98.06 181 LEU A C 1
ATOM 1417 O O . LEU A 1 181 ? 3.808 -7.563 -6.315 1.00 98.06 181 LEU A O 1
ATOM 1421 N N . LYS A 1 182 ? 4.030 -5.325 -6.485 1.00 97.50 182 LYS A N 1
ATOM 1422 C CA . LYS A 1 182 ? 4.196 -4.993 -5.062 1.00 97.50 182 LYS A CA 1
ATOM 1423 C C . LYS A 1 182 ? 5.387 -5.692 -4.407 1.00 97.50 182 LYS A C 1
ATOM 1425 O O . LYS A 1 182 ? 5.321 -6.075 -3.241 1.00 97.50 182 LYS A O 1
ATOM 1430 N N . ASP A 1 183 ? 6.471 -5.837 -5.157 1.00 96.12 183 ASP A N 1
ATOM 1431 C CA . ASP A 1 183 ? 7.684 -6.500 -4.702 1.00 96.12 183 ASP A CA 1
ATOM 1432 C C . ASP A 1 183 ? 8.926 -5.699 -5.097 1.00 96.12 183 ASP A C 1
ATOM 1434 O O . ASP A 1 183 ? 9.404 -5.765 -6.228 1.00 96.12 183 ASP A O 1
ATOM 1438 N N . PHE A 1 184 ? 9.451 -4.924 -4.145 1.00 96.56 184 PHE A N 1
ATOM 1439 C CA . PHE A 1 184 ? 10.679 -4.147 -4.317 1.00 96.56 184 PHE A CA 1
ATOM 1440 C C . PHE A 1 184 ? 11.954 -4.911 -3.959 1.00 96.56 184 PHE A C 1
ATOM 1442 O O . PHE A 1 184 ? 13.031 -4.303 -3.972 1.00 96.56 184 PHE A O 1
ATOM 1449 N N . GLN A 1 185 ? 11.885 -6.213 -3.663 1.00 92.69 185 GLN A N 1
ATOM 1450 C CA . GLN A 1 185 ? 13.057 -6.965 -3.231 1.00 92.69 185 GLN A CA 1
ATOM 1451 C C . GLN A 1 185 ? 14.262 -6.789 -4.177 1.00 92.69 185 GLN A C 1
ATOM 1453 O O . GLN A 1 185 ? 14.122 -6.682 -5.398 1.00 92.69 185 GLN A O 1
ATOM 1458 N N . PRO A 1 186 ? 15.486 -6.713 -3.620 1.00 92.75 186 PRO A N 1
ATOM 1459 C CA . PRO A 1 186 ? 15.842 -6.749 -2.196 1.00 92.75 186 PRO A CA 1
ATOM 1460 C C . PRO A 1 186 ? 15.652 -5.417 -1.434 1.00 92.75 186 PRO A C 1
ATOM 1462 O O . PRO A 1 186 ? 16.049 -5.328 -0.273 1.00 92.75 186 PRO A O 1
ATOM 1465 N N . VAL A 1 187 ? 15.096 -4.367 -2.051 1.00 95.56 187 VAL A N 1
ATOM 1466 C CA . VAL A 1 187 ? 14.888 -3.064 -1.395 1.00 95.56 187 VAL A CA 1
ATOM 1467 C C . VAL A 1 187 ? 13.678 -3.139 -0.466 1.00 95.56 187 VAL A C 1
ATOM 1469 O O . VAL A 1 187 ? 12.536 -3.120 -0.910 1.00 95.56 187 VAL A O 1
ATOM 1472 N N . MET A 1 188 ? 13.940 -3.198 0.838 1.00 93.06 188 MET A N 1
ATOM 1473 C CA . MET A 1 188 ? 12.914 -3.222 1.883 1.00 93.06 188 MET A CA 1
ATOM 1474 C C . MET A 1 188 ? 12.947 -1.904 2.657 1.00 93.06 188 MET A C 1
ATOM 1476 O O . MET A 1 188 ? 13.773 -1.730 3.554 1.00 93.06 188 MET A O 1
ATOM 1480 N N . LEU A 1 189 ? 12.078 -0.961 2.290 1.00 95.94 189 LEU A N 1
ATOM 1481 C CA . LEU A 1 189 ? 11.947 0.306 3.012 1.00 95.94 189 LEU A CA 1
ATOM 1482 C C . LEU A 1 189 ? 11.200 0.075 4.329 1.00 95.94 189 LEU A C 1
ATOM 1484 O O . LEU A 1 189 ? 10.172 -0.599 4.341 1.00 95.94 189 LEU A O 1
ATOM 1488 N N . ASP A 1 190 ? 11.698 0.641 5.430 1.00 95.44 190 ASP A N 1
ATOM 1489 C CA . ASP A 1 190 ? 10.983 0.618 6.707 1.00 95.44 190 ASP A CA 1
ATOM 1490 C C . ASP A 1 190 ? 9.796 1.599 6.659 1.00 95.44 190 ASP A C 1
ATOM 1492 O O . ASP A 1 190 ? 10.021 2.812 6.566 1.00 95.44 190 ASP A O 1
ATOM 1496 N N . PRO A 1 191 ? 8.538 1.120 6.749 1.00 95.38 191 PRO A N 1
ATOM 1497 C CA . PRO A 1 191 ? 7.369 1.989 6.710 1.00 95.38 191 PRO A CA 1
ATOM 1498 C C . PRO A 1 191 ? 7.398 3.048 7.810 1.00 95.38 191 PRO A C 1
ATOM 1500 O O . PRO A 1 191 ? 7.095 4.206 7.540 1.00 95.38 191 PRO A O 1
ATOM 1503 N N . GLY A 1 192 ? 7.811 2.678 9.030 1.00 95.31 192 GLY A N 1
ATOM 1504 C CA . GLY A 1 192 ? 7.859 3.605 10.162 1.00 95.31 192 GLY A CA 1
ATOM 1505 C C . GLY A 1 192 ? 8.797 4.778 9.893 1.00 95.31 192 GLY A C 1
ATOM 1506 O O . GLY A 1 192 ? 8.428 5.934 10.108 1.00 95.31 192 GLY A O 1
ATOM 1507 N N . HIS A 1 193 ? 9.976 4.485 9.343 1.00 97.50 193 HIS A N 1
ATOM 1508 C CA . HIS A 1 193 ? 10.956 5.496 8.956 1.00 97.50 193 HIS A CA 1
ATOM 1509 C C . HIS A 1 193 ? 10.499 6.366 7.779 1.00 97.50 193 HIS A C 1
ATOM 1511 O O . HIS A 1 193 ? 10.685 7.582 7.813 1.00 97.50 193 HIS A O 1
ATOM 1517 N N . VAL A 1 194 ? 9.864 5.782 6.756 1.00 98.31 194 VAL A N 1
ATOM 1518 C CA . VAL A 1 194 ? 9.284 6.544 5.632 1.00 98.31 194 VAL A CA 1
ATOM 1519 C C . VAL A 1 194 ? 8.208 7.508 6.133 1.00 98.31 194 VAL A C 1
ATOM 1521 O O . VAL A 1 194 ? 8.243 8.690 5.790 1.00 98.31 194 VAL A O 1
ATOM 1524 N N . TYR A 1 195 ? 7.292 7.040 6.987 1.00 97.81 195 TYR A N 1
ATOM 1525 C CA . TYR A 1 195 ? 6.252 7.880 7.582 1.00 97.81 195 TYR A CA 1
ATOM 1526 C C . TYR A 1 195 ? 6.854 9.032 8.385 1.00 97.81 195 TYR A C 1
ATOM 1528 O O . TYR A 1 195 ? 6.445 10.172 8.193 1.00 97.81 195 TYR A O 1
ATOM 1536 N N . GLN A 1 196 ? 7.862 8.748 9.216 1.00 97.38 196 GLN A N 1
ATOM 1537 C CA . GLN A 1 196 ? 8.570 9.749 10.016 1.00 97.38 196 GLN A CA 1
ATOM 1538 C C . GLN A 1 196 ? 9.256 10.811 9.145 1.00 97.38 196 GLN A C 1
ATOM 1540 O O . GLN A 1 196 ? 9.232 11.993 9.484 1.00 97.38 196 GLN A O 1
ATOM 1545 N N . CYS A 1 197 ? 9.871 10.401 8.029 1.00 98.06 197 CYS A N 1
ATOM 1546 C CA . CYS A 1 197 ? 10.515 11.322 7.089 1.00 98.06 197 CYS A CA 1
ATOM 1547 C C . CYS A 1 197 ? 9.496 12.186 6.330 1.00 98.06 197 CYS A C 1
ATOM 1549 O O . CYS A 1 197 ? 9.799 13.330 5.984 1.00 98.06 197 CYS A O 1
ATOM 1551 N N . TYR A 1 198 ? 8.293 11.661 6.074 1.00 97.62 198 TYR A N 1
ATOM 1552 C CA . TYR A 1 198 ? 7.209 12.445 5.494 1.00 97.62 198 TYR A CA 1
ATOM 1553 C C . TYR A 1 198 ? 6.671 13.477 6.498 1.00 97.62 198 TYR A C 1
ATOM 1555 O O . TYR A 1 198 ? 6.704 14.673 6.196 1.00 97.62 198 TYR A O 1
ATOM 1563 N N . ASP A 1 199 ? 6.218 13.025 7.675 1.00 95.06 199 ASP A N 1
ATOM 1564 C CA . ASP A 1 199 ? 5.787 13.862 8.799 1.00 95.06 199 ASP A CA 1
ATOM 1565 C C . ASP A 1 199 ? 6.006 13.136 10.149 1.00 95.06 199 ASP A C 1
ATOM 1567 O O . ASP A 1 199 ? 5.562 11.996 10.307 1.00 95.06 199 ASP A O 1
ATOM 1571 N N . PRO A 1 200 ? 6.601 13.792 11.165 1.00 93.06 200 PRO A N 1
ATOM 1572 C CA . PRO A 1 200 ? 6.868 13.180 12.470 1.00 93.06 200 PRO A CA 1
ATOM 1573 C C . PRO A 1 200 ? 5.656 12.609 13.223 1.00 93.06 200 PRO A C 1
ATOM 1575 O O . PRO A 1 200 ? 5.829 11.774 14.108 1.00 93.06 200 PRO A O 1
ATOM 1578 N N . LEU A 1 201 ? 4.435 13.067 12.933 1.00 93.19 201 LEU A N 1
ATOM 1579 C CA . LEU A 1 201 ? 3.213 12.583 13.587 1.00 93.19 201 LEU A CA 1
ATOM 1580 C C . LEU A 1 201 ? 2.563 11.421 12.842 1.00 93.19 201 LEU A C 1
ATOM 1582 O O . LEU A 1 201 ? 1.775 10.677 13.431 1.00 93.19 201 LEU A O 1
ATOM 1586 N N . LEU A 1 202 ? 2.886 11.243 11.561 1.00 95.62 202 LEU A N 1
ATOM 1587 C CA . LEU A 1 202 ? 2.252 10.238 10.719 1.00 95.62 202 LEU A CA 1
ATOM 1588 C C . LEU A 1 202 ? 2.398 8.804 11.268 1.00 95.62 202 LEU A C 1
ATOM 1590 O O . LEU A 1 202 ? 1.396 8.087 11.250 1.00 95.62 202 LEU A O 1
ATOM 1594 N N . PRO A 1 203 ? 3.549 8.373 11.835 1.00 94.75 203 PRO A N 1
ATOM 1595 C CA . PRO A 1 203 ? 3.645 7.053 12.458 1.00 94.75 203 PRO A CA 1
ATOM 1596 C C . PRO A 1 203 ? 2.641 6.847 13.597 1.00 94.75 203 PRO A C 1
ATOM 1598 O O . PRO A 1 203 ? 2.079 5.765 13.736 1.00 94.75 203 PRO A O 1
ATOM 1601 N N . GLN A 1 204 ? 2.405 7.871 14.422 1.00 93.56 204 GLN A N 1
ATOM 1602 C CA . GLN A 1 204 ? 1.468 7.786 15.546 1.00 93.56 204 GLN A CA 1
ATOM 1603 C C . GLN A 1 204 ? 0.021 7.772 15.055 1.00 93.56 204 GLN A C 1
ATOM 1605 O O . GLN A 1 204 ? -0.788 6.994 15.559 1.00 93.56 204 GLN A O 1
ATOM 1610 N N . ILE A 1 205 ? -0.283 8.571 14.030 1.00 95.94 205 ILE A N 1
ATOM 1611 C CA . ILE A 1 205 ? -1.605 8.600 13.405 1.00 95.94 205 ILE A CA 1
ATOM 1612 C C . ILE A 1 205 ? -1.943 7.238 12.789 1.00 95.94 205 ILE A C 1
ATOM 1614 O O . ILE A 1 205 ? -2.986 6.670 13.112 1.00 95.94 205 ILE A O 1
ATOM 1618 N N . LEU A 1 206 ? -1.043 6.667 11.983 1.00 95.25 206 LEU A N 1
ATOM 1619 C CA . LEU A 1 206 ? -1.260 5.382 11.303 1.00 95.25 206 LEU A CA 1
ATOM 1620 C C . LEU A 1 206 ? -1.369 4.189 12.262 1.00 95.25 206 LEU A C 1
ATOM 1622 O O . LEU A 1 206 ? -1.949 3.165 11.914 1.00 95.25 206 LEU A O 1
ATOM 1626 N N . ARG A 1 207 ? -0.874 4.307 13.501 1.00 93.81 207 ARG A N 1
ATOM 1627 C CA . ARG A 1 207 ? -1.117 3.287 14.536 1.00 93.81 207 ARG A CA 1
ATOM 1628 C C . ARG A 1 207 ? -2.577 3.225 14.981 1.00 93.81 207 ARG A C 1
ATOM 1630 O O . ARG A 1 207 ? -2.994 2.186 15.480 1.00 93.81 207 ARG A O 1
ATOM 1637 N N . VAL A 1 208 ? -3.341 4.304 14.825 1.00 95.25 208 VAL A N 1
ATOM 1638 C CA . VAL A 1 208 ? -4.748 4.389 15.258 1.00 95.25 208 VAL A CA 1
ATOM 1639 C C . VAL A 1 208 ? -5.705 4.420 14.068 1.00 95.25 208 VAL A C 1
ATOM 1641 O O . VAL A 1 208 ? -6.799 3.872 14.154 1.00 95.25 208 VAL A O 1
ATOM 1644 N N . GLN A 1 209 ? -5.287 5.031 12.963 1.00 95.56 209 GLN A N 1
ATOM 1645 C CA . GLN A 1 209 ? -6.026 5.144 11.709 1.00 95.56 209 GLN A CA 1
ATOM 1646 C C . GLN A 1 209 ? -5.150 4.588 10.579 1.00 95.56 209 GLN A C 1
ATOM 1648 O O . GLN A 1 209 ? -4.487 5.348 9.881 1.00 95.56 209 GLN A O 1
ATOM 1653 N N . ASP A 1 210 ? -5.100 3.261 10.443 1.00 94.56 210 ASP A N 1
ATOM 1654 C CA . ASP A 1 210 ? -4.237 2.504 9.516 1.00 94.56 210 ASP A CA 1
ATOM 1655 C C . ASP A 1 210 ? -4.772 2.549 8.071 1.00 94.56 210 ASP A C 1
ATOM 1657 O O . ASP A 1 210 ? -5.073 1.528 7.452 1.00 94.56 210 ASP A O 1
ATOM 1661 N N . ASP A 1 211 ? -4.951 3.768 7.566 1.00 94.00 211 ASP A N 1
ATOM 1662 C CA . ASP A 1 211 ? -5.373 4.108 6.210 1.00 94.00 211 ASP A CA 1
ATOM 1663 C C . ASP A 1 211 ? -4.753 5.457 5.821 1.00 94.00 211 ASP A C 1
ATOM 1665 O O . ASP A 1 211 ? -4.824 6.423 6.584 1.00 94.00 211 ASP A O 1
ATOM 1669 N N . PHE A 1 212 ? -4.146 5.549 4.633 1.00 94.81 212 PHE A N 1
ATOM 1670 C CA . PHE A 1 212 ? -3.462 6.778 4.219 1.00 94.81 212 PHE A CA 1
ATOM 1671 C C . PHE A 1 212 ? -4.417 7.963 4.066 1.00 94.81 212 PHE A C 1
ATOM 1673 O O . PHE A 1 212 ? -4.068 9.066 4.480 1.00 94.81 212 PHE A O 1
ATOM 1680 N N . SER A 1 213 ? -5.620 7.764 3.522 1.00 93.19 213 SER A N 1
ATOM 1681 C CA . SER A 1 213 ? -6.574 8.858 3.319 1.00 93.19 213 SER A CA 1
ATOM 1682 C C . SER A 1 213 ? -7.057 9.422 4.655 1.00 93.19 213 SER A C 1
ATOM 1684 O O . SER A 1 213 ? -7.011 10.638 4.867 1.00 93.19 213 SER A O 1
ATOM 1686 N N . ALA A 1 214 ? -7.441 8.551 5.591 1.00 95.12 214 ALA A N 1
ATOM 1687 C CA . ALA A 1 214 ? -7.849 8.943 6.935 1.00 95.12 214 ALA A CA 1
ATOM 1688 C C . ALA A 1 214 ? -6.702 9.630 7.695 1.00 95.12 214 ALA A C 1
ATOM 1690 O O . ALA A 1 214 ? -6.878 10.733 8.221 1.00 95.12 214 ALA A O 1
ATOM 1691 N N . ALA A 1 215 ? -5.507 9.032 7.680 1.00 96.50 215 ALA A N 1
ATOM 1692 C CA . ALA A 1 215 ? -4.344 9.556 8.385 1.00 96.50 215 ALA A CA 1
ATOM 1693 C C . ALA A 1 215 ? -3.905 10.935 7.871 1.00 96.50 215 ALA A C 1
ATOM 1695 O O . ALA A 1 215 ? -3.649 11.845 8.664 1.00 96.50 215 ALA A O 1
ATOM 1696 N N . LEU A 1 216 ? -3.849 11.115 6.549 1.00 96.38 216 LEU A N 1
ATOM 1697 C CA . LEU A 1 216 ? -3.475 12.387 5.929 1.00 96.38 216 LEU A CA 1
ATOM 1698 C C . LEU A 1 216 ? -4.554 13.456 6.135 1.00 96.38 216 LEU A C 1
ATOM 1700 O O . LEU A 1 216 ? -4.220 14.620 6.361 1.00 96.38 216 LEU A O 1
ATOM 1704 N N . SER A 1 217 ? -5.833 13.069 6.144 1.00 95.69 217 SER A N 1
ATOM 1705 C CA . SER A 1 217 ? -6.942 13.979 6.460 1.00 95.69 217 SER A CA 1
ATOM 1706 C C . SER A 1 217 ? -6.854 14.492 7.901 1.00 95.69 217 SER A C 1
ATOM 1708 O O . SER A 1 217 ? -6.993 15.695 8.144 1.00 95.69 217 SER A O 1
ATOM 1710 N N . LEU A 1 218 ? -6.561 13.609 8.865 1.00 95.62 218 LEU A N 1
ATOM 1711 C CA . LEU A 1 218 ? -6.323 14.007 10.254 1.00 95.62 218 LEU A CA 1
ATOM 1712 C C . LEU A 1 218 ? -5.089 14.909 10.367 1.00 95.62 218 LEU A C 1
ATOM 1714 O O . LEU A 1 218 ? -5.149 15.949 11.022 1.00 95.62 218 LEU A O 1
ATOM 1718 N N . LEU A 1 219 ? -3.990 14.560 9.696 1.00 94.31 219 LEU A N 1
ATOM 1719 C CA . LEU A 1 219 ? -2.775 15.374 9.695 1.00 94.31 219 LEU A CA 1
ATOM 1720 C C . LEU A 1 219 ? -3.031 16.784 9.139 1.00 94.31 219 LEU A C 1
ATOM 1722 O O . LEU A 1 219 ? -2.576 17.775 9.714 1.00 94.31 219 LEU A O 1
ATOM 1726 N N . GLN A 1 220 ? -3.802 16.900 8.056 1.00 92.62 220 GLN A N 1
ATOM 1727 C CA . GLN A 1 220 ? -4.184 18.191 7.488 1.00 92.62 220 GLN A CA 1
ATOM 1728 C C . GLN A 1 220 ? -5.059 18.998 8.453 1.00 92.62 220 GLN A C 1
ATOM 1730 O O . GLN A 1 220 ? -4.848 20.205 8.596 1.00 92.62 220 GLN A O 1
ATOM 1735 N N . LYS A 1 221 ? -6.004 18.348 9.143 1.00 91.94 221 LYS A N 1
ATOM 1736 C CA . LYS A 1 221 ? -6.819 18.986 10.184 1.00 91.94 221 LYS A CA 1
ATOM 1737 C C . LYS A 1 221 ? -5.942 19.537 11.309 1.00 91.94 221 LYS A C 1
ATOM 1739 O O . LYS A 1 221 ? -6.063 20.711 11.637 1.00 91.94 221 LYS A O 1
ATOM 1744 N N . LEU A 1 222 ? -5.003 18.740 11.821 1.00 91.00 222 LEU A N 1
ATOM 1745 C CA . LEU A 1 222 ? -4.069 19.160 12.873 1.00 91.00 222 LEU A CA 1
ATOM 1746 C C . LEU A 1 222 ? -3.239 20.382 12.458 1.00 91.00 222 LEU A C 1
ATOM 1748 O O . LEU A 1 222 ? -3.092 21.318 13.234 1.00 91.00 222 LEU A O 1
ATOM 1752 N N . ARG A 1 223 ? -2.756 20.441 11.212 1.00 88.12 223 ARG A N 1
ATOM 1753 C CA . ARG A 1 223 ? -1.995 21.600 10.694 1.00 88.12 223 ARG A CA 1
ATOM 1754 C C . ARG A 1 223 ? -2.832 22.886 10.560 1.00 88.12 223 ARG A C 1
ATOM 1756 O O . ARG A 1 223 ? -2.273 23.984 10.439 1.00 88.12 223 ARG A O 1
ATOM 1763 N N . ARG A 1 224 ? -4.162 22.774 10.527 1.00 87.56 224 ARG A N 1
ATOM 1764 C CA . ARG A 1 224 ? -5.088 23.920 10.502 1.00 87.56 224 ARG A CA 1
ATOM 1765 C C . ARG A 1 224 ? -5.450 24.415 11.904 1.00 87.56 224 ARG A C 1
ATOM 1767 O O . ARG A 1 224 ? -5.871 25.560 12.016 1.00 87.56 224 ARG A O 1
ATOM 1774 N N . GLU A 1 225 ? -5.240 23.611 12.945 1.00 84.88 225 GLU A N 1
ATOM 1775 C CA . GLU A 1 225 ? -5.508 24.010 14.329 1.00 84.88 225 GLU A CA 1
ATOM 1776 C C . GLU A 1 225 ? -4.538 25.120 14.789 1.00 84.88 225 GLU A C 1
ATOM 1778 O O . GLU A 1 225 ? -3.317 24.940 14.721 1.00 84.88 225 GLU A O 1
ATOM 1783 N N . PRO A 1 226 ? -5.034 26.269 15.291 1.00 80.38 226 PRO A N 1
ATOM 1784 C CA . PRO A 1 226 ? -4.181 27.375 15.739 1.00 80.38 226 PRO A CA 1
ATOM 1785 C C . PRO A 1 226 ? -3.214 26.978 16.860 1.00 80.38 226 PRO A C 1
ATOM 1787 O O . PRO A 1 226 ? -2.047 27.368 16.851 1.00 80.38 226 PRO A O 1
ATOM 1790 N N . SER A 1 227 ? -3.676 26.140 17.792 1.00 74.88 227 SER A N 1
ATOM 1791 C CA . SER A 1 227 ? -2.885 25.620 18.916 1.00 74.88 227 SER A CA 1
ATOM 1792 C C . SER A 1 227 ? -1.680 24.794 18.460 1.00 74.88 227 SER A C 1
ATOM 1794 O O . SER A 1 227 ? -0.637 24.814 19.110 1.00 74.88 227 SER A O 1
ATOM 1796 N N . PHE A 1 228 ? -1.788 24.127 17.309 1.00 76.12 228 PHE A N 1
ATOM 1797 C CA . PHE A 1 228 ? -0.706 23.355 16.707 1.00 76.12 228 PHE A CA 1
ATOM 1798 C C . PHE A 1 228 ? 0.370 24.242 16.068 1.00 76.12 228 PHE A C 1
ATOM 1800 O O . PHE A 1 228 ? 1.536 23.857 15.999 1.00 76.12 228 PHE A O 1
ATOM 1807 N N . ARG A 1 229 ? -0.008 25.441 15.605 1.00 68.62 229 ARG A N 1
ATOM 1808 C CA . ARG A 1 229 ? 0.913 26.422 15.008 1.00 68.62 229 ARG A CA 1
ATOM 1809 C C . ARG A 1 229 ? 1.711 27.200 16.053 1.00 68.62 229 ARG A C 1
ATOM 1811 O O . ARG A 1 229 ? 2.748 27.755 15.713 1.00 68.62 229 ARG A O 1
ATOM 1818 N N . SER A 1 230 ? 1.242 27.230 17.302 1.00 63.47 230 SER A N 1
ATOM 1819 C CA . SER A 1 230 ? 1.793 28.090 18.355 1.00 63.47 230 SER A CA 1
ATOM 1820 C C . SER A 1 230 ? 3.065 27.559 19.039 1.00 63.47 230 SER A C 1
ATOM 1822 O O . SER A 1 230 ? 3.650 28.294 19.827 1.00 63.47 230 SER A O 1
ATOM 1824 N N . GLY A 1 231 ? 3.512 26.322 18.778 1.00 60.41 231 GLY A N 1
ATOM 1825 C CA . GLY A 1 231 ? 4.762 25.796 19.347 1.00 60.41 231 GLY A CA 1
ATOM 1826 C C . GLY A 1 231 ? 4.860 24.267 19.378 1.00 60.41 231 GLY A C 1
ATOM 1827 O O . GLY A 1 231 ? 3.851 23.565 19.358 1.00 60.41 231 GLY A O 1
ATOM 1828 N N . MET A 1 232 ? 6.091 23.740 19.427 1.00 58.56 232 MET A N 1
ATOM 1829 C CA . MET A 1 232 ? 6.380 22.294 19.404 1.00 58.56 232 MET A CA 1
ATOM 1830 C C . MET A 1 232 ? 5.923 21.554 20.672 1.00 58.56 232 MET A C 1
ATOM 1832 O O . MET A 1 232 ? 5.511 20.400 20.571 1.00 58.56 232 MET A O 1
ATOM 1836 N N . GLU A 1 233 ? 5.946 22.222 21.829 1.00 60.53 233 GLU A N 1
ATOM 1837 C CA . GLU A 1 233 ? 5.667 21.631 23.149 1.00 60.53 233 GLU A CA 1
ATOM 1838 C C . GLU A 1 233 ? 4.215 21.144 23.302 1.00 60.53 233 GLU A C 1
ATOM 1840 O O . GLU A 1 233 ? 3.970 20.153 23.980 1.00 60.53 233 GLU A O 1
ATOM 1845 N N . ASN A 1 234 ? 3.263 21.734 22.567 1.00 67.06 234 ASN A N 1
ATOM 1846 C CA . ASN A 1 234 ? 1.836 21.390 22.651 1.00 67.06 234 ASN A CA 1
ATOM 1847 C C . ASN A 1 234 ? 1.354 20.413 21.563 1.00 67.06 234 ASN A C 1
ATOM 1849 O O . ASN A 1 234 ? 0.180 20.032 21.541 1.00 67.06 234 ASN A O 1
ATOM 1853 N N . ARG A 1 235 ? 2.219 19.995 20.625 1.00 74.19 235 ARG A N 1
ATOM 1854 C CA . ARG A 1 235 ? 1.798 19.159 19.480 1.00 74.19 235 ARG A CA 1
ATOM 1855 C C . ARG A 1 235 ? 1.338 17.765 19.904 1.00 74.19 235 ARG A C 1
ATOM 1857 O O . ARG A 1 235 ? 0.415 17.235 19.289 1.00 74.19 235 ARG A O 1
ATOM 1864 N N . GLY A 1 236 ? 1.960 17.196 20.939 1.00 78.00 236 GLY A N 1
ATOM 1865 C CA . GLY A 1 236 ? 1.567 15.903 21.508 1.00 78.00 236 GLY A CA 1
ATOM 1866 C C . GLY A 1 236 ? 0.162 15.951 22.105 1.00 78.00 236 GLY A C 1
ATOM 1867 O O . GLY A 1 236 ? -0.686 15.140 21.744 1.00 78.00 236 GLY A O 1
ATOM 1868 N N . ASP A 1 237 ? -0.124 16.961 22.924 1.00 80.81 237 ASP A N 1
ATOM 1869 C CA . ASP A 1 237 ? -1.433 17.126 23.563 1.00 80.81 237 ASP A CA 1
ATOM 1870 C C . ASP A 1 237 ? -2.545 17.400 22.550 1.00 80.81 237 ASP A C 1
ATOM 1872 O O . ASP A 1 237 ? -3.641 16.846 22.652 1.00 80.81 237 ASP A O 1
ATOM 1876 N N . VAL A 1 238 ? -2.272 18.231 21.539 1.00 82.81 238 VAL A N 1
ATOM 1877 C CA . VAL A 1 238 ? -3.222 18.481 20.446 1.00 82.81 238 VAL A CA 1
ATOM 1878 C C . VAL A 1 238 ? -3.471 17.200 19.651 1.00 82.81 238 VAL A C 1
ATOM 1880 O O . VAL A 1 238 ? -4.624 16.878 19.368 1.00 82.81 238 VAL A O 1
ATOM 1883 N N . LEU A 1 239 ? -2.427 16.425 19.341 1.00 86.06 239 LEU A N 1
ATOM 1884 C CA . LEU A 1 239 ? -2.598 15.132 18.684 1.00 86.06 239 LEU A CA 1
ATOM 1885 C C . LEU A 1 239 ? -3.475 14.202 19.528 1.00 86.06 239 LEU A C 1
ATOM 1887 O O . LEU A 1 239 ? -4.448 13.676 19.001 1.00 86.06 239 LEU A O 1
ATOM 1891 N N . MET A 1 240 ? -3.201 14.048 20.824 1.00 86.50 240 MET A N 1
ATOM 1892 C CA . MET A 1 240 ? -3.973 13.168 21.713 1.00 86.50 240 MET A CA 1
ATOM 1893 C C . MET A 1 240 ? -5.449 13.570 21.836 1.00 86.50 240 MET A C 1
ATOM 1895 O O . MET A 1 240 ? -6.302 12.704 22.013 1.00 86.50 240 MET A O 1
ATOM 1899 N N . LYS A 1 241 ? -5.779 14.860 21.687 1.00 87.50 241 LYS A N 1
ATOM 1900 C CA . LYS A 1 241 ? -7.173 15.341 21.663 1.00 87.50 241 LYS A CA 1
ATOM 1901 C C . LYS A 1 241 ? -7.944 14.905 20.415 1.00 87.50 241 LYS A C 1
ATOM 1903 O O . LYS A 1 241 ? -9.164 14.767 20.475 1.00 87.50 241 LYS A O 1
ATOM 1908 N N . HIS A 1 242 ? -7.266 14.719 19.284 1.00 89.44 242 HIS A N 1
ATOM 1909 C CA . HIS A 1 242 ? -7.911 14.400 18.006 1.00 89.44 242 HIS A CA 1
ATOM 1910 C C . HIS A 1 242 ? -7.691 12.956 17.544 1.00 89.44 242 HIS A C 1
ATOM 1912 O O . HIS A 1 242 ? -8.486 12.438 16.755 1.00 89.44 242 HIS A O 1
ATOM 1918 N N . LEU A 1 243 ? -6.629 12.308 18.019 1.00 94.25 243 LEU A N 1
ATOM 1919 C CA . LEU A 1 243 ? -6.241 10.962 17.636 1.00 94.25 243 LEU A CA 1
ATOM 1920 C C . LEU A 1 243 ? -7.176 9.946 18.286 1.00 94.25 243 LEU A C 1
ATOM 1922 O O . LEU A 1 243 ? -6.965 9.481 19.403 1.00 94.25 243 LEU A O 1
ATOM 1926 N N . THR A 1 244 ? -8.226 9.604 17.553 1.00 94.12 244 THR A N 1
ATOM 1927 C CA . THR A 1 244 ? -9.239 8.640 17.977 1.00 94.12 244 THR A CA 1
ATOM 1928 C C . THR A 1 244 ? -9.461 7.598 16.883 1.00 94.12 244 THR A C 1
ATOM 1930 O O . THR A 1 244 ? -9.320 7.919 15.695 1.00 94.12 244 THR A O 1
ATOM 1933 N N . PRO A 1 245 ? -9.787 6.344 17.247 1.00 95.38 245 PRO A N 1
ATOM 1934 C CA . PRO A 1 245 ? -10.249 5.353 16.284 1.00 95.38 245 PRO A CA 1
ATOM 1935 C C . PRO A 1 245 ? -11.495 5.840 15.539 1.00 95.38 245 PRO A C 1
ATOM 1937 O O . PRO A 1 245 ? -12.384 6.451 16.135 1.00 95.38 245 PRO A O 1
ATOM 1940 N N . VAL A 1 246 ? -11.582 5.531 14.245 1.00 95.44 246 VAL A N 1
ATOM 1941 C CA . VAL A 1 246 ? -12.714 5.915 13.389 1.00 95.44 246 VAL A CA 1
ATOM 1942 C C . VAL A 1 246 ? -13.392 4.655 12.860 1.00 95.44 246 VAL A C 1
ATOM 1944 O O . VAL A 1 246 ? -12.739 3.724 12.391 1.00 95.44 246 VAL A O 1
ATOM 1947 N N . LEU A 1 247 ? -14.723 4.595 12.938 1.00 95.69 247 LEU A N 1
ATOM 1948 C CA . LEU A 1 247 ? -15.476 3.460 12.404 1.00 95.69 247 LEU A CA 1
ATOM 1949 C C . LEU A 1 247 ? -15.263 3.338 10.889 1.00 95.69 247 LEU A C 1
ATOM 1951 O O . LEU A 1 247 ? -15.380 4.310 10.150 1.00 95.69 247 LEU A O 1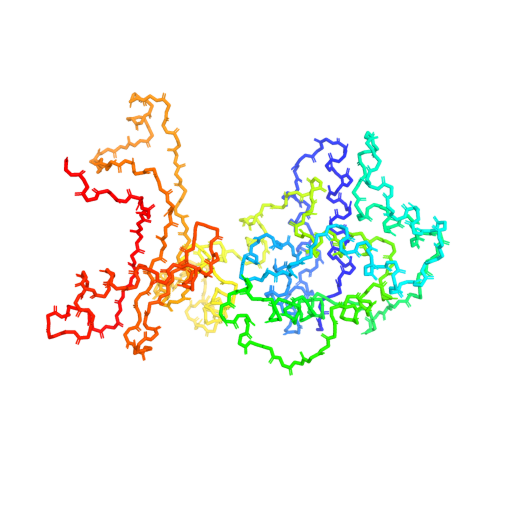
ATOM 1955 N N . GLY A 1 248 ? -14.951 2.125 10.432 1.00 94.44 248 GLY A N 1
ATOM 1956 C CA . GLY A 1 248 ? -14.602 1.852 9.038 1.00 94.44 248 GLY A CA 1
ATOM 1957 C C . GLY A 1 248 ? -13.167 2.203 8.637 1.00 94.44 248 GLY A C 1
ATOM 1958 O O . GLY A 1 248 ? -12.816 1.985 7.481 1.00 94.44 248 GLY A O 1
ATOM 1959 N N . VAL A 1 249 ? -12.333 2.679 9.567 1.00 95.31 249 VAL A N 1
ATOM 1960 C CA . VAL A 1 249 ? -10.882 2.810 9.389 1.00 95.31 249 VAL A CA 1
ATOM 1961 C C . VAL A 1 249 ? -10.204 1.849 10.349 1.00 95.31 249 VAL A C 1
ATOM 1963 O O . VAL A 1 249 ? -10.375 1.970 11.560 1.00 95.31 249 VAL A O 1
ATOM 1966 N N . LYS A 1 250 ? -9.436 0.898 9.821 1.00 95.19 250 LYS A N 1
ATOM 1967 C CA . LYS A 1 250 ? -8.745 -0.096 10.641 1.00 95.19 250 LYS A CA 1
ATOM 1968 C C . LYS A 1 250 ? -7.838 0.574 11.678 1.00 95.19 250 LYS A C 1
ATOM 1970 O O . LYS A 1 250 ? -7.070 1.476 11.359 1.00 95.19 250 LYS A O 1
ATOM 1975 N N . VAL A 1 251 ? -7.870 0.071 12.904 1.00 96.19 251 VAL A N 1
ATOM 1976 C CA . VAL A 1 251 ? -6.891 0.394 13.943 1.00 96.19 251 VAL A CA 1
ATOM 1977 C C . VAL A 1 251 ? -5.626 -0.431 13.716 1.00 96.19 251 VAL A C 1
ATOM 1979 O O . VAL A 1 251 ? -5.684 -1.635 13.436 1.00 96.19 251 VAL A O 1
ATOM 1982 N N . GLY A 1 252 ? -4.466 0.215 13.817 1.00 92.00 252 GLY A N 1
ATOM 1983 C CA . GLY A 1 252 ? -3.173 -0.439 13.667 1.00 92.00 252 GLY A CA 1
ATOM 1984 C C . GLY A 1 252 ? -2.958 -1.499 14.747 1.00 92.00 252 GLY A C 1
ATOM 1985 O O . GLY A 1 252 ? -3.296 -1.314 15.915 1.00 92.00 252 GLY A O 1
ATOM 1986 N N . ARG A 1 253 ? -2.373 -2.638 14.362 1.00 88.50 253 ARG A N 1
ATOM 1987 C CA . ARG A 1 253 ? -2.142 -3.738 15.308 1.00 88.50 253 ARG A CA 1
ATOM 1988 C C . ARG A 1 253 ? -0.996 -3.393 16.264 1.00 88.50 253 ARG A C 1
ATOM 1990 O O . ARG A 1 253 ? 0.042 -2.905 15.805 1.00 88.50 253 ARG A O 1
ATOM 1997 N N . PRO A 1 254 ? -1.121 -3.708 17.564 1.00 83.00 254 PRO A N 1
ATOM 1998 C CA . PRO A 1 254 ? -0.016 -3.558 18.496 1.00 83.00 254 PRO A CA 1
ATOM 1999 C C . PRO A 1 254 ? 1.141 -4.496 18.131 1.00 83.00 254 PRO A C 1
ATOM 2001 O O . PRO A 1 254 ? 0.960 -5.570 17.547 1.00 83.00 254 PRO A O 1
ATOM 2004 N N . PHE A 1 255 ? 2.351 -4.072 18.491 1.00 81.75 255 PHE A N 1
ATOM 2005 C CA . PHE A 1 255 ? 3.544 -4.896 18.376 1.00 81.75 255 PHE A CA 1
ATOM 2006 C C . PHE A 1 255 ? 3.616 -5.869 19.555 1.00 81.75 255 PHE A C 1
ATOM 2008 O O . PHE A 1 255 ? 3.515 -5.458 20.710 1.00 81.75 255 PHE A O 1
ATOM 2015 N N . TRP A 1 256 ? 3.819 -7.152 19.261 1.00 84.94 256 TRP A N 1
ATOM 2016 C CA . TRP A 1 256 ? 3.896 -8.206 20.270 1.00 84.94 256 TRP A CA 1
ATOM 2017 C C . TRP A 1 256 ? 5.337 -8.678 20.437 1.00 84.94 256 TRP A C 1
ATOM 2019 O O . TRP A 1 256 ? 5.982 -9.096 19.473 1.00 84.94 256 TRP A O 1
ATOM 2029 N N . LEU A 1 257 ? 5.826 -8.669 21.676 1.00 88.56 257 LEU A N 1
ATOM 2030 C CA . LEU A 1 257 ? 7.113 -9.261 22.026 1.00 88.56 257 LEU A CA 1
ATOM 2031 C C . LEU A 1 257 ? 6.950 -10.770 22.226 1.00 88.56 257 LEU A C 1
ATOM 2033 O O . LEU A 1 257 ? 6.148 -11.225 23.040 1.00 88.56 257 LEU A O 1
ATOM 2037 N N . LYS A 1 258 ? 7.736 -11.566 21.495 1.00 89.75 258 LYS A N 1
ATOM 2038 C CA . LYS A 1 258 ? 7.721 -13.025 21.644 1.00 89.75 258 LYS A CA 1
ATOM 2039 C C . LYS A 1 258 ? 8.530 -13.443 22.874 1.00 89.75 258 LYS A C 1
ATOM 2041 O O . LYS A 1 258 ? 9.764 -13.448 22.851 1.00 89.75 258 LYS A O 1
ATOM 2046 N N . GLY A 1 259 ? 7.826 -13.859 23.923 1.00 89.12 259 GLY A N 1
ATOM 2047 C CA . GLY A 1 259 ? 8.416 -14.567 25.057 1.00 89.12 259 GLY A CA 1
ATOM 2048 C C . GLY A 1 259 ? 9.092 -15.872 24.618 1.00 89.12 259 GLY A C 1
ATOM 2049 O O . GLY A 1 259 ? 8.637 -16.544 23.695 1.00 89.12 259 GLY A O 1
ATOM 2050 N N . ARG A 1 260 ? 10.206 -16.225 25.269 1.00 92.75 260 ARG A N 1
ATOM 2051 C CA . ARG A 1 260 ? 10.990 -17.448 24.964 1.00 92.75 260 ARG A CA 1
ATOM 2052 C C . ARG A 1 260 ? 11.005 -18.458 26.116 1.00 92.75 260 ARG A C 1
ATOM 2054 O O . ARG A 1 260 ? 11.455 -19.580 25.946 1.00 92.75 260 ARG A O 1
ATOM 2061 N N . SER A 1 261 ? 10.531 -18.041 27.284 1.00 92.94 261 SER A N 1
ATOM 2062 C CA . SER A 1 261 ? 10.322 -18.842 28.490 1.00 92.94 261 SER A CA 1
ATOM 2063 C C . SER A 1 261 ? 9.485 -18.017 29.468 1.00 92.94 261 SER A C 1
ATOM 2065 O O . SER A 1 261 ? 9.426 -16.793 29.331 1.00 92.94 261 SER A O 1
ATOM 2067 N N . ILE A 1 262 ? 8.893 -18.647 30.487 1.00 90.06 262 ILE A N 1
ATOM 2068 C CA . ILE A 1 262 ? 8.149 -17.928 31.540 1.00 90.06 262 ILE A CA 1
ATOM 2069 C C . ILE A 1 262 ? 9.053 -16.888 32.214 1.00 90.06 262 ILE A C 1
ATOM 2071 O O . ILE A 1 262 ? 8.671 -15.730 32.356 1.00 90.06 262 ILE A O 1
ATOM 2075 N N . ARG A 1 263 ? 10.303 -17.258 32.529 1.00 91.88 263 ARG A N 1
ATOM 2076 C CA . ARG A 1 263 ? 11.297 -16.331 33.093 1.00 91.88 263 ARG A CA 1
ATOM 2077 C C . ARG A 1 263 ? 11.575 -15.148 32.161 1.00 91.88 263 ARG A C 1
ATOM 2079 O O . ARG A 1 263 ? 11.757 -14.039 32.645 1.00 91.88 263 ARG A O 1
ATOM 2086 N N . HIS A 1 264 ? 11.620 -15.365 30.844 1.00 92.44 264 HIS A N 1
ATOM 2087 C CA . HIS A 1 264 ? 11.773 -14.272 29.884 1.00 92.44 264 HIS A CA 1
ATOM 2088 C C . HIS A 1 264 ? 10.535 -13.366 29.870 1.00 92.44 264 HIS A C 1
ATOM 2090 O O . HIS A 1 264 ? 10.693 -12.154 29.920 1.00 92.44 264 HIS A O 1
ATOM 2096 N N . CYS A 1 265 ? 9.320 -13.921 29.891 1.00 90.00 265 CYS A N 1
ATOM 2097 C CA . CYS A 1 265 ? 8.089 -13.128 29.973 1.00 90.00 265 CYS A CA 1
ATOM 2098 C C . CYS A 1 265 ? 8.055 -12.245 31.231 1.00 90.00 265 CYS A C 1
ATOM 2100 O O . CYS A 1 265 ? 7.749 -11.065 31.123 1.00 90.00 265 CYS A O 1
ATOM 2102 N N . MET A 1 266 ? 8.465 -12.777 32.388 1.00 88.50 266 MET A N 1
ATOM 2103 C CA . MET A 1 266 ? 8.560 -12.017 33.647 1.00 88.50 266 MET A CA 1
ATOM 2104 C C . MET A 1 266 ? 9.651 -10.934 33.638 1.00 88.50 266 MET A C 1
ATOM 2106 O O . MET A 1 266 ? 9.640 -10.048 34.485 1.00 88.50 266 MET A O 1
ATOM 2110 N N . LYS A 1 267 ? 10.617 -11.012 32.712 1.00 90.50 267 LYS A N 1
ATOM 2111 C CA . LYS A 1 267 ? 11.603 -9.945 32.478 1.00 90.50 267 LYS A CA 1
ATOM 2112 C C . LYS A 1 267 ? 11.099 -8.895 31.489 1.00 90.50 267 LYS A C 1
ATOM 2114 O O . LYS A 1 267 ? 11.495 -7.746 31.600 1.00 90.50 267 LYS A O 1
ATOM 2119 N N . LEU A 1 268 ? 10.286 -9.301 30.509 1.00 89.81 268 LEU A N 1
ATOM 2120 C CA . LEU A 1 268 ? 9.703 -8.403 29.507 1.00 89.81 268 LEU A CA 1
ATOM 2121 C C . LEU A 1 268 ? 8.548 -7.573 30.076 1.00 89.81 268 LEU A C 1
ATOM 2123 O O . LEU A 1 268 ? 8.377 -6.423 29.690 1.00 89.81 268 LEU A O 1
ATOM 2127 N N . GLY A 1 269 ? 7.735 -8.178 30.940 1.00 84.31 269 GLY A N 1
ATOM 2128 C CA . GLY A 1 269 ? 6.607 -7.536 31.602 1.00 84.31 269 GLY A CA 1
ATOM 2129 C C . GLY A 1 269 ? 6.903 -7.245 33.067 1.00 84.31 269 GLY A C 1
ATOM 2130 O O . GLY A 1 269 ? 7.655 -7.967 33.720 1.00 84.31 269 GLY A O 1
ATOM 2131 N N . HIS A 1 270 ? 6.271 -6.205 33.600 1.00 82.81 270 HIS A N 1
ATOM 2132 C CA . HIS A 1 270 ? 6.344 -5.839 35.011 1.00 82.81 270 HIS A CA 1
ATOM 2133 C C . HIS A 1 270 ? 4.938 -5.537 35.542 1.00 82.81 270 HIS A C 1
ATOM 2135 O O . HIS A 1 270 ? 4.071 -5.079 34.800 1.00 82.81 270 HIS A O 1
ATOM 2141 N N . GLY A 1 271 ? 4.713 -5.783 36.834 1.00 86.44 271 GLY A N 1
ATOM 2142 C CA . GLY A 1 271 ? 3.432 -5.514 37.489 1.00 86.44 271 GLY A CA 1
ATOM 2143 C C . GLY A 1 271 ? 2.339 -6.546 37.189 1.00 86.44 271 GLY A C 1
ATOM 2144 O O . GLY A 1 271 ? 2.609 -7.719 36.928 1.00 86.44 271 GLY A O 1
ATOM 2145 N N . ARG A 1 272 ? 1.077 -6.112 37.291 1.00 88.81 272 ARG A N 1
ATOM 2146 C CA . ARG A 1 272 ? -0.108 -6.957 37.084 1.00 88.81 272 ARG A CA 1
ATOM 2147 C C . ARG A 1 272 ? -0.339 -7.182 35.589 1.00 88.81 272 ARG A C 1
ATOM 2149 O O . ARG A 1 272 ? -0.478 -6.220 34.8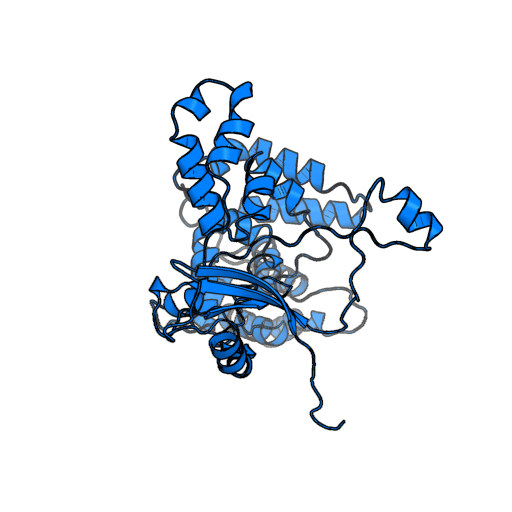41 1.00 88.81 272 ARG A O 1
ATOM 2156 N N . MET A 1 273 ? -0.430 -8.443 35.173 1.00 87.25 273 MET A N 1
ATOM 2157 C CA . MET A 1 273 ? -0.627 -8.833 33.773 1.00 87.25 273 MET A CA 1
ATOM 2158 C C . MET A 1 273 ? -1.923 -9.632 33.606 1.00 87.25 273 MET A C 1
ATOM 2160 O O . MET A 1 273 ? -2.259 -10.452 34.461 1.00 87.25 273 MET A O 1
ATOM 2164 N N . SER A 1 274 ? -2.638 -9.391 32.504 1.00 89.88 274 SER A N 1
ATOM 2165 C CA . SER A 1 274 ? -3.704 -10.281 32.032 1.00 89.88 274 SER A CA 1
ATOM 2166 C C . SER A 1 274 ? -3.072 -11.449 31.277 1.00 89.88 274 SER A C 1
ATOM 2168 O O . SER A 1 274 ? -2.158 -11.244 30.476 1.00 89.88 274 SER A O 1
ATOM 2170 N N . CYS A 1 275 ? -3.553 -12.664 31.529 1.00 89.25 275 CYS A N 1
ATOM 2171 C CA . CYS A 1 275 ? -3.141 -13.862 30.810 1.00 89.25 275 CYS A CA 1
ATOM 2172 C C . CYS A 1 275 ? -4.342 -14.398 30.034 1.00 89.25 275 CYS A C 1
ATOM 2174 O O . CYS A 1 275 ? -5.335 -14.804 30.632 1.00 89.25 275 CYS A O 1
ATOM 2176 N N . GLU A 1 276 ? -4.231 -14.426 28.710 1.00 91.25 276 GLU A N 1
ATOM 2177 C CA . GLU A 1 276 ? -5.299 -14.868 27.815 1.00 91.25 276 GLU A CA 1
ATOM 2178 C C . GLU A 1 276 ? -4.868 -16.110 27.033 1.00 91.25 276 GLU A C 1
ATOM 2180 O O . GLU A 1 276 ? -3.694 -16.286 26.687 1.00 91.25 276 GLU A O 1
ATOM 2185 N N . LYS A 1 277 ? -5.827 -16.997 26.743 1.00 92.44 277 LYS A N 1
ATOM 2186 C CA . LYS A 1 277 ? -5.581 -18.165 25.896 1.00 92.44 277 LYS A CA 1
ATOM 2187 C C . LYS A 1 277 ? -5.300 -17.686 24.474 1.00 92.44 277 LYS A C 1
ATOM 2189 O O . LYS A 1 277 ? -6.169 -17.100 23.834 1.00 92.44 277 LYS A O 1
ATOM 2194 N N . LYS A 1 278 ? -4.112 -17.994 23.947 1.00 90.56 278 LYS A N 1
ATOM 2195 C CA . LYS A 1 278 ? -3.822 -17.763 22.530 1.00 90.56 278 LYS A CA 1
ATOM 2196 C C . LYS A 1 278 ? -4.669 -18.718 21.690 1.00 90.56 278 LYS A C 1
ATOM 2198 O O . LYS A 1 278 ? -4.429 -19.924 21.689 1.00 90.56 278 LYS A O 1
ATOM 2203 N N . MET A 1 279 ? -5.616 -18.163 20.949 1.00 93.06 279 MET A N 1
ATOM 2204 C CA . MET A 1 279 ? -6.360 -18.903 19.938 1.00 93.06 279 MET A CA 1
ATOM 2205 C C . MET A 1 279 ? -5.498 -19.063 18.678 1.00 93.06 279 MET A C 1
ATOM 2207 O O . MET A 1 279 ? -4.654 -18.212 18.368 1.00 93.06 279 MET A O 1
ATOM 2211 N N . ASP A 1 280 ? -5.655 -20.189 17.987 1.00 92.12 280 ASP A N 1
ATOM 2212 C CA . ASP A 1 280 ? -4.990 -20.440 16.709 1.00 92.12 280 ASP A CA 1
ATOM 2213 C C . ASP A 1 280 ? -6.023 -20.366 15.592 1.00 92.12 280 ASP A C 1
ATOM 2215 O O . ASP A 1 280 ? -6.716 -21.330 15.283 1.00 92.12 280 ASP A O 1
ATOM 2219 N N . GLY A 1 281 ? -6.197 -19.157 15.076 1.00 93.69 281 GLY A N 1
ATOM 2220 C CA . GLY A 1 281 ? -7.209 -18.833 14.089 1.00 93.69 281 GLY A CA 1
ATOM 2221 C C . GLY A 1 281 ? -6.767 -17.672 13.212 1.00 93.69 281 GLY A C 1
ATOM 2222 O O . GLY A 1 281 ? -5.583 -17.335 13.130 1.00 93.69 281 GLY A O 1
ATOM 2223 N N . GLU A 1 282 ? -7.732 -17.041 12.558 1.00 93.94 282 GLU A N 1
ATOM 2224 C CA . GLU A 1 282 ? -7.488 -15.844 11.766 1.00 93.94 282 GLU A CA 1
ATOM 2225 C C . GLU A 1 282 ? -7.858 -14.582 12.540 1.00 93.94 282 GLU A C 1
ATOM 2227 O O . GLU A 1 282 ? -9.027 -14.345 12.835 1.00 93.94 282 GLU A O 1
ATOM 2232 N N . TYR A 1 283 ? -6.880 -13.713 12.793 1.00 93.81 283 TYR A N 1
ATOM 2233 C CA . TYR A 1 283 ? -7.156 -12.378 13.325 1.00 93.81 283 TYR A CA 1
ATOM 2234 C C . TYR A 1 283 ? -8.169 -11.620 12.453 1.00 93.81 283 TYR A C 1
ATOM 2236 O O . TYR A 1 283 ? -8.014 -11.504 11.225 1.00 93.81 283 TYR A O 1
ATOM 2244 N N . CYS A 1 284 ? -9.143 -11.011 13.119 1.00 94.94 284 CYS A N 1
ATOM 2245 C CA . CYS A 1 284 ? -10.104 -10.097 12.533 1.00 94.94 284 CYS A CA 1
ATOM 2246 C C . CYS A 1 284 ? -10.312 -8.865 13.423 1.00 94.94 284 CYS A C 1
ATOM 2248 O O . CYS A 1 284 ? -10.301 -8.944 14.651 1.00 94.94 284 CYS A O 1
ATOM 2250 N N . GLN A 1 285 ? -10.521 -7.719 12.781 1.00 96.94 285 GLN A N 1
ATOM 2251 C CA . GLN A 1 285 ? -10.965 -6.495 13.438 1.00 96.94 285 GLN A CA 1
ATOM 2252 C C . GLN A 1 285 ? -12.327 -6.112 12.869 1.00 96.94 285 GLN A C 1
ATOM 2254 O O . GLN A 1 285 ? -12.462 -5.928 11.659 1.00 96.94 285 GLN A O 1
ATOM 2259 N N . ILE A 1 286 ? -13.341 -6.045 13.723 1.00 97.56 286 ILE A N 1
ATOM 2260 C CA . ILE A 1 286 ? -14.741 -5.870 13.348 1.00 97.56 286 ILE A CA 1
ATOM 2261 C C . ILE A 1 286 ? -15.172 -4.467 13.754 1.00 97.56 286 ILE A C 1
ATOM 2263 O O . ILE A 1 286 ? -15.193 -4.128 14.934 1.00 97.56 286 ILE A O 1
ATOM 2267 N N . HIS A 1 287 ? -15.550 -3.659 12.773 1.00 97.81 287 HIS A N 1
ATOM 2268 C CA . HIS A 1 287 ? -16.143 -2.348 12.985 1.00 97.81 287 HIS A CA 1
ATOM 2269 C C . HIS A 1 287 ? -17.649 -2.470 12.799 1.00 97.81 287 HIS A C 1
ATOM 2271 O O . HIS A 1 287 ? -18.126 -2.964 11.775 1.00 97.81 287 HIS A O 1
ATOM 2277 N N . ILE A 1 288 ? -18.388 -1.999 13.796 1.00 97.81 288 ILE A N 1
ATOM 2278 C CA . ILE A 1 288 ? -19.840 -1.898 13.778 1.00 97.81 288 ILE A CA 1
ATOM 2279 C C . ILE A 1 288 ? -20.199 -0.423 13.716 1.00 97.81 288 ILE A C 1
ATOM 2281 O O . ILE A 1 288 ? -19.880 0.316 14.640 1.00 97.81 288 ILE A O 1
ATOM 2285 N N . ASP A 1 289 ? -20.874 -0.002 12.655 1.00 96.75 289 ASP A N 1
ATOM 2286 C CA . ASP A 1 289 ? -21.354 1.363 12.454 1.00 96.75 289 ASP A CA 1
ATOM 2287 C C . ASP A 1 289 ? -22.856 1.357 12.179 1.00 96.75 289 ASP A C 1
ATOM 2289 O O . ASP A 1 289 ? -23.306 1.088 11.062 1.00 96.75 289 ASP A O 1
ATOM 2293 N N . LEU A 1 290 ? -23.645 1.645 13.215 1.00 95.56 290 LEU A N 1
ATOM 2294 C CA . LEU A 1 290 ? -25.103 1.564 13.148 1.00 95.56 290 LEU A CA 1
ATOM 2295 C C . LEU A 1 290 ? -25.705 2.581 12.171 1.00 95.56 290 LEU A C 1
ATOM 2297 O O . LEU A 1 290 ? -26.796 2.339 11.655 1.00 95.56 290 LEU A O 1
ATOM 2301 N N . SER A 1 291 ? -24.990 3.665 11.850 1.00 94.56 291 SER A N 1
ATOM 2302 C CA . SER A 1 291 ? -25.452 4.659 10.873 1.00 94.56 291 SER A CA 1
ATOM 2303 C C . SER A 1 291 ? -25.575 4.087 9.454 1.00 94.56 291 SER A C 1
ATOM 2305 O O . SER A 1 291 ? -26.368 4.575 8.652 1.00 94.56 291 SER A O 1
ATOM 2307 N N . LYS A 1 292 ? -24.856 2.996 9.150 1.00 92.88 292 LYS A N 1
ATOM 2308 C CA . LYS A 1 292 ? -24.878 2.316 7.843 1.00 92.88 292 LYS A CA 1
ATOM 2309 C C . LYS A 1 292 ? -26.010 1.286 7.703 1.00 92.88 292 LYS A C 1
ATOM 2311 O O . LYS A 1 292 ? -26.060 0.554 6.707 1.00 92.88 292 LYS A O 1
ATOM 2316 N N . GLY A 1 293 ? -26.912 1.191 8.684 1.00 91.31 293 GLY A N 1
ATOM 2317 C CA . GLY A 1 293 ? -28.078 0.304 8.650 1.00 91.31 293 GLY A CA 1
ATOM 2318 C C . GLY A 1 293 ? -27.699 -1.170 8.467 1.00 91.31 293 GLY A C 1
ATOM 2319 O O . GLY A 1 293 ? -26.892 -1.723 9.213 1.00 91.31 293 GLY A O 1
ATOM 2320 N N . PHE A 1 294 ? -28.247 -1.840 7.449 1.00 88.56 294 PHE A N 1
ATOM 2321 C CA . PHE A 1 294 ? -27.934 -3.254 7.188 1.00 88.56 294 PHE A CA 1
ATOM 2322 C C . PHE A 1 294 ? -26.465 -3.499 6.781 1.00 88.56 294 PHE A C 1
ATOM 2324 O O . PHE A 1 294 ? -25.956 -4.608 6.934 1.00 88.56 294 PHE A O 1
ATOM 2331 N N . ARG A 1 295 ? -25.735 -2.471 6.335 1.00 91.19 295 ARG A N 1
ATOM 2332 C CA . ARG A 1 295 ? -24.299 -2.558 6.007 1.00 91.19 295 ARG A CA 1
ATOM 2333 C C . ARG A 1 295 ? -23.405 -2.074 7.156 1.00 91.19 295 ARG A C 1
ATOM 2335 O O . ARG A 1 295 ? -22.303 -1.590 6.924 1.00 91.19 295 ARG A O 1
ATOM 2342 N N . CYS A 1 296 ? -23.884 -2.190 8.395 1.00 94.88 296 CYS A N 1
ATOM 2343 C CA . CYS A 1 296 ? -23.175 -1.738 9.591 1.00 94.88 296 CYS A CA 1
ATOM 2344 C C . CYS A 1 296 ? -21.924 -2.542 9.950 1.00 94.88 296 CYS A C 1
ATOM 2346 O O . CYS A 1 296 ? -21.166 -2.085 10.792 1.00 94.88 296 CYS A O 1
ATOM 2348 N N . ILE A 1 297 ? -21.712 -3.728 9.376 1.00 97.06 297 ILE A N 1
ATOM 2349 C CA . ILE A 1 297 ? -20.578 -4.596 9.714 1.00 97.06 297 ILE A CA 1
ATOM 2350 C C . ILE A 1 297 ? -19.484 -4.424 8.669 1.00 97.06 297 ILE A C 1
ATOM 2352 O O . ILE A 1 297 ? -19.734 -4.609 7.479 1.00 97.06 297 ILE A O 1
ATOM 2356 N N . GLN A 1 298 ? -18.271 -4.139 9.130 1.00 96.88 298 GLN A N 1
ATOM 2357 C CA . GLN A 1 298 ? -17.061 -4.138 8.319 1.00 96.88 298 GLN A CA 1
ATOM 2358 C C . GLN A 1 298 ? -15.973 -4.945 9.032 1.00 96.88 298 GLN A C 1
ATOM 2360 O O . GLN A 1 298 ? -15.776 -4.786 10.234 1.00 96.88 298 GLN A O 1
ATOM 2365 N N . ILE A 1 299 ? -15.289 -5.841 8.320 1.00 96.81 299 ILE A N 1
ATOM 2366 C CA . ILE A 1 299 ? -14.329 -6.784 8.909 1.00 96.81 299 ILE A CA 1
ATOM 2367 C C . ILE A 1 299 ? -12.988 -6.677 8.190 1.00 96.81 299 ILE A C 1
ATOM 2369 O O . ILE A 1 299 ? -12.880 -7.006 7.009 1.00 96.81 299 ILE A O 1
ATOM 2373 N N . PHE A 1 300 ? -11.942 -6.307 8.918 1.00 96.19 300 PHE A N 1
ATOM 2374 C CA . PHE A 1 300 ? -10.575 -6.265 8.412 1.00 96.19 300 PHE A CA 1
ATOM 2375 C C . PHE A 1 300 ? -9.796 -7.528 8.777 1.00 96.19 300 PHE A C 1
ATOM 2377 O O . PHE A 1 300 ? -9.949 -8.084 9.865 1.00 96.19 300 PHE A O 1
ATOM 2384 N N . SER A 1 301 ? -8.940 -7.991 7.867 1.00 94.06 301 SER A N 1
ATOM 2385 C CA . SER A 1 301 ? -7.972 -9.059 8.135 1.00 94.06 301 SER A CA 1
ATOM 2386 C C . SER A 1 301 ? -6.723 -8.546 8.860 1.00 94.06 301 SER A C 1
ATOM 2388 O O . SER A 1 301 ? -6.496 -7.343 9.008 1.00 94.06 301 SER A O 1
ATOM 2390 N N . LYS A 1 302 ? -5.842 -9.481 9.237 1.00 92.06 302 LYS A N 1
ATOM 2391 C CA . LYS A 1 302 ? -4.518 -9.189 9.807 1.00 92.06 302 LYS A CA 1
ATOM 2392 C C . LYS A 1 302 ? -3.685 -8.222 8.964 1.00 92.06 302 LYS A C 1
ATOM 2394 O O . LYS A 1 302 ? -2.988 -7.384 9.534 1.00 92.06 302 LYS A O 1
ATOM 2399 N N . SER A 1 303 ? -3.738 -8.347 7.636 1.00 88.25 303 SER A N 1
ATOM 2400 C CA . SER A 1 303 ? -2.982 -7.491 6.714 1.00 88.25 303 SER A CA 1
ATOM 2401 C C . SER A 1 303 ? -3.598 -6.102 6.545 1.00 88.25 303 SER A C 1
ATOM 2403 O O . SER A 1 303 ? -2.925 -5.198 6.071 1.00 88.25 303 SER A O 1
ATOM 2405 N N . GLY A 1 304 ? -4.849 -5.918 6.968 1.00 90.25 304 GLY A N 1
ATOM 2406 C CA . GLY A 1 304 ? -5.605 -4.679 6.816 1.00 90.25 304 GLY A CA 1
ATOM 2407 C C . GLY A 1 304 ? -6.562 -4.641 5.633 1.00 90.25 304 GLY A C 1
ATOM 2408 O O . GLY A 1 304 ? -7.311 -3.680 5.498 1.00 90.25 304 GLY A O 1
ATOM 2409 N N . LYS A 1 305 ? -6.629 -5.716 4.841 1.00 91.25 305 LYS A N 1
ATOM 2410 C CA . LYS A 1 305 ? -7.625 -5.854 3.777 1.00 91.25 305 LYS A CA 1
ATOM 2411 C C . LYS A 1 305 ? -9.038 -5.881 4.368 1.00 91.25 305 LYS A C 1
ATOM 2413 O O . LYS A 1 305 ? -9.328 -6.705 5.243 1.00 91.25 305 LYS A O 1
ATOM 2418 N N . ASP A 1 306 ? -9.935 -5.065 3.819 1.00 93.94 306 ASP A N 1
ATOM 2419 C CA . ASP A 1 306 ? -11.375 -5.215 4.032 1.00 93.94 306 ASP A CA 1
ATOM 2420 C C . ASP A 1 306 ? -11.840 -6.559 3.449 1.00 93.94 306 ASP A C 1
ATOM 2422 O O . ASP A 1 306 ? -11.850 -6.776 2.237 1.00 93.94 306 ASP A O 1
ATOM 2426 N N . SER A 1 307 ? -12.173 -7.479 4.347 1.00 93.12 307 SER A N 1
ATOM 2427 C CA . SER A 1 307 ? -12.578 -8.857 4.061 1.00 93.12 307 SER A CA 1
ATOM 2428 C C . SER A 1 307 ? -14.035 -9.085 4.474 1.00 93.12 307 SER A C 1
ATOM 2430 O O . SER A 1 307 ? -14.431 -10.205 4.792 1.00 93.12 307 SER A O 1
ATOM 2432 N N . THR A 1 308 ? -14.842 -8.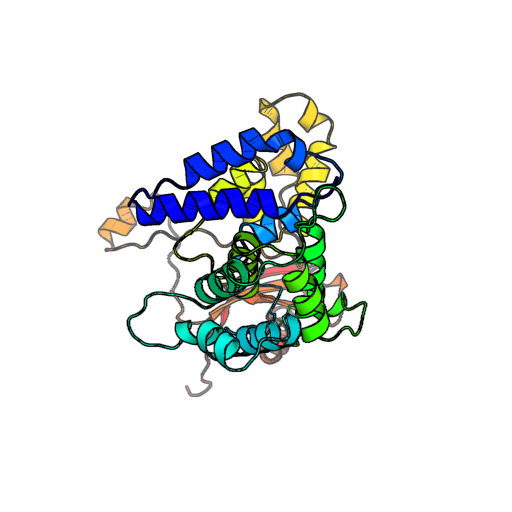020 4.507 1.00 93.75 308 THR A N 1
ATOM 2433 C CA . THR A 1 308 ? -16.242 -8.062 4.955 1.00 93.75 308 THR A CA 1
ATOM 2434 C C . THR A 1 308 ? -17.067 -9.060 4.150 1.00 93.75 308 THR A C 1
ATOM 2436 O O . THR A 1 308 ? -17.842 -9.820 4.729 1.00 93.75 308 THR A O 1
ATOM 2439 N N . SER A 1 309 ? -16.869 -9.074 2.828 1.00 90.44 309 SER A N 1
ATOM 2440 C CA . SER A 1 309 ? -17.569 -9.989 1.915 1.00 90.44 309 SER A CA 1
ATOM 2441 C C . SER A 1 309 ? -17.064 -11.425 2.063 1.00 90.44 309 SER A C 1
ATOM 2443 O O . SER A 1 309 ? -17.868 -12.348 2.137 1.00 90.44 309 SER A O 1
ATOM 2445 N N . ASP A 1 310 ? -15.744 -11.601 2.192 1.00 89.81 310 ASP A N 1
ATOM 2446 C CA . ASP A 1 310 ? -15.100 -12.909 2.385 1.00 89.81 310 ASP A CA 1
ATOM 2447 C C . ASP A 1 310 ? -15.575 -13.588 3.691 1.00 89.81 310 ASP A C 1
ATOM 2449 O O . ASP A 1 310 ? -15.560 -14.809 3.812 1.00 89.81 310 ASP A O 1
ATOM 2453 N N . ARG A 1 311 ? -16.041 -12.795 4.667 1.00 92.50 311 ARG A N 1
ATOM 2454 C CA . ARG A 1 311 ? -16.498 -13.241 5.993 1.00 92.50 311 ARG A CA 1
ATOM 2455 C C . ARG A 1 311 ? -17.999 -13.051 6.222 1.00 92.50 311 ARG A C 1
ATOM 2457 O O . ARG A 1 311 ? -18.434 -12.915 7.366 1.00 92.50 311 ARG A O 1
ATOM 2464 N N . ALA A 1 312 ? -18.801 -13.069 5.155 1.00 92.81 312 ALA A N 1
ATOM 2465 C CA . ALA A 1 312 ? -20.256 -12.901 5.228 1.00 92.81 312 ALA A CA 1
ATOM 2466 C C . ALA A 1 312 ? -20.938 -13.883 6.203 1.00 92.81 312 ALA A C 1
ATOM 2468 O O . ALA A 1 312 ? -21.869 -13.502 6.910 1.00 92.81 312 ALA A O 1
ATOM 2469 N N . ALA A 1 313 ? -20.426 -15.115 6.314 1.00 92.38 313 ALA A N 1
ATOM 2470 C CA . ALA A 1 313 ? -20.948 -16.134 7.228 1.00 92.38 313 ALA A CA 1
ATOM 2471 C C . ALA A 1 313 ? -20.920 -15.712 8.714 1.00 92.38 313 ALA A C 1
ATOM 2473 O O . ALA A 1 313 ? -21.730 -16.191 9.502 1.00 92.38 313 ALA A O 1
ATOM 2474 N N . LEU A 1 314 ? -20.041 -14.780 9.106 1.00 93.50 314 LEU A N 1
ATOM 2475 C CA . LEU A 1 314 ? -19.955 -14.287 10.487 1.00 93.50 314 LEU A CA 1
ATOM 2476 C C . LEU A 1 314 ? -21.006 -13.233 10.826 1.00 93.50 314 LEU A C 1
ATOM 2478 O O . LEU A 1 314 ? -21.243 -12.957 12.001 1.00 93.50 314 LEU A O 1
ATOM 2482 N N . HIS A 1 315 ? -21.625 -12.610 9.821 1.00 95.44 315 HIS A N 1
ATOM 2483 C CA . HIS A 1 315 ? -22.470 -11.437 10.041 1.00 95.44 315 HIS A CA 1
ATOM 2484 C C . HIS A 1 315 ? -23.673 -11.770 10.924 1.00 95.44 315 HIS A C 1
ATOM 2486 O O . HIS A 1 315 ? -24.001 -10.977 11.802 1.00 95.44 315 HIS A O 1
ATOM 2492 N N . GLY A 1 316 ? -24.287 -12.944 10.742 1.00 95.06 316 GLY A N 1
ATOM 2493 C CA . GLY A 1 316 ? -25.401 -13.409 11.577 1.00 95.06 316 GLY A CA 1
ATOM 2494 C C . GLY A 1 316 ? -25.005 -13.528 13.050 1.00 95.06 316 GLY A C 1
ATOM 2495 O O . GLY A 1 316 ? -25.574 -12.844 13.898 1.00 95.06 316 GLY A O 1
ATOM 2496 N N . ALA A 1 317 ? -23.945 -14.291 13.335 1.00 94.12 317 ALA A N 1
ATOM 2497 C CA . ALA A 1 317 ? -23.438 -14.485 14.694 1.00 94.12 317 ALA A CA 1
ATOM 2498 C C . ALA A 1 317 ? -23.055 -13.161 15.381 1.00 94.12 317 ALA A C 1
ATOM 2500 O O . ALA A 1 317 ? -23.364 -12.959 16.557 1.00 94.12 317 ALA A O 1
ATOM 2501 N N . ILE A 1 318 ? -22.433 -12.228 14.651 1.00 95.50 318 ILE A N 1
ATOM 2502 C CA . ILE A 1 318 ? -22.089 -10.892 15.164 1.00 95.50 318 ILE A CA 1
ATOM 2503 C C . ILE A 1 318 ? -23.356 -10.097 15.504 1.00 95.50 318 ILE A C 1
ATOM 2505 O O . ILE A 1 318 ? -23.441 -9.503 16.582 1.00 95.50 318 ILE A O 1
ATOM 2509 N N . ARG A 1 319 ? -24.352 -10.088 14.607 1.00 95.81 319 ARG A N 1
ATOM 2510 C CA . ARG A 1 319 ? -25.629 -9.390 14.829 1.00 95.81 319 ARG A CA 1
ATOM 2511 C C . ARG A 1 319 ? -26.352 -9.922 16.051 1.00 95.81 319 ARG A C 1
ATOM 2513 O O . ARG A 1 319 ? -26.807 -9.124 16.868 1.00 95.81 319 ARG A O 1
ATOM 2520 N N . ASP A 1 320 ? -26.431 -11.239 16.182 1.00 94.88 320 ASP A N 1
ATOM 2521 C CA . ASP A 1 320 ? -27.114 -11.879 17.299 1.00 94.88 320 ASP A CA 1
ATOM 2522 C C . ASP A 1 320 ? -26.394 -11.626 18.623 1.00 94.88 320 ASP A C 1
ATOM 2524 O O . ASP A 1 320 ? -27.033 -11.195 19.583 1.00 94.88 320 ASP A O 1
ATOM 2528 N N . SER A 1 321 ? -25.067 -11.773 18.651 1.00 94.19 321 SER A N 1
ATOM 2529 C CA . SER A 1 321 ? -24.254 -11.559 19.858 1.00 94.19 321 SER A CA 1
ATOM 2530 C C . SER A 1 321 ? -24.344 -10.125 20.384 1.00 94.19 321 SER A C 1
ATOM 2532 O O . SER A 1 321 ? -24.421 -9.894 21.590 1.00 94.19 321 SER A O 1
ATOM 2534 N N . LEU A 1 322 ? -24.365 -9.143 19.481 1.00 95.31 322 LEU A N 1
ATOM 2535 C CA . LEU A 1 322 ? -24.442 -7.722 19.828 1.00 95.31 322 LEU A CA 1
ATOM 2536 C C . LEU A 1 322 ? -25.884 -7.193 19.894 1.00 95.31 322 LEU A C 1
ATOM 2538 O O . LEU A 1 322 ? -26.090 -6.013 20.177 1.00 95.31 322 LEU A O 1
ATOM 2542 N N . ASN A 1 323 ? -26.882 -8.052 19.654 1.00 95.62 323 ASN A N 1
ATOM 2543 C CA . ASN A 1 323 ? -28.296 -7.689 19.546 1.00 95.62 323 ASN A CA 1
ATOM 2544 C C . ASN A 1 323 ? -28.567 -6.555 18.534 1.00 95.62 323 ASN A C 1
ATOM 2546 O O . ASN A 1 323 ? -29.484 -5.760 18.728 1.00 95.62 323 ASN A O 1
ATOM 2550 N N . ILE A 1 324 ? -27.792 -6.465 17.448 1.00 94.19 324 ILE A N 1
ATOM 2551 C CA . ILE A 1 324 ? -27.921 -5.387 16.454 1.00 94.19 324 ILE A CA 1
ATOM 2552 C C . ILE A 1 324 ? -29.314 -5.431 15.818 1.00 94.19 324 ILE A C 1
ATOM 2554 O O . ILE A 1 324 ? -29.726 -6.454 15.275 1.00 94.19 324 ILE A O 1
ATOM 2558 N N . GLY A 1 325 ? -30.021 -4.299 15.851 1.00 89.19 325 GLY A N 1
ATOM 2559 C CA . GLY A 1 325 ? -31.386 -4.176 15.327 1.00 89.19 325 GLY A CA 1
ATOM 2560 C C . GLY A 1 325 ? -32.475 -4.734 16.252 1.00 89.19 325 GLY A C 1
ATOM 2561 O O . GLY A 1 325 ? -33.643 -4.714 15.878 1.00 89.19 325 GLY A O 1
ATOM 2562 N N . LYS A 1 326 ? -32.121 -5.212 17.453 1.00 92.56 326 LYS A N 1
ATOM 2563 C CA . LYS A 1 326 ? -33.066 -5.695 18.473 1.00 92.56 326 LYS A CA 1
ATOM 2564 C C . LYS A 1 326 ? -33.160 -4.690 19.636 1.00 92.56 326 LYS A C 1
ATOM 2566 O O . LYS A 1 326 ? -32.185 -3.986 19.899 1.00 92.56 326 LYS A O 1
ATOM 2571 N N . PRO A 1 327 ? -34.265 -4.665 20.413 1.00 90.56 327 PRO A N 1
ATOM 2572 C CA . PRO A 1 327 ? -34.434 -3.735 21.541 1.00 90.56 327 PRO A CA 1
ATOM 2573 C C . PRO A 1 327 ? -33.352 -3.836 22.628 1.00 90.56 327 PRO A C 1
ATOM 2575 O O . PRO A 1 327 ? -33.122 -2.890 23.368 1.00 90.56 327 PRO A O 1
ATOM 2578 N N . LYS A 1 328 ? -32.674 -4.988 22.726 1.00 93.44 328 LYS A N 1
ATOM 2579 C CA . LYS A 1 328 ? -31.592 -5.240 23.691 1.00 93.44 328 LYS A CA 1
ATOM 2580 C C . LYS A 1 328 ? -30.206 -4.775 23.208 1.00 93.44 328 LYS A C 1
ATOM 2582 O O . LYS A 1 328 ? -29.216 -5.041 23.890 1.00 93.44 328 LYS A O 1
ATOM 2587 N N . CYS A 1 329 ? -30.103 -4.122 22.047 1.00 92.88 329 CYS A N 1
ATOM 2588 C CA . CYS A 1 329 ? -28.844 -3.557 21.559 1.00 92.88 329 CYS A CA 1
ATOM 2589 C C . CYS A 1 329 ? -28.334 -2.476 22.522 1.00 92.88 329 CYS A C 1
ATOM 2591 O O . CYS A 1 329 ? -29.012 -1.477 22.745 1.00 92.88 329 CYS A O 1
ATOM 2593 N N . LYS A 1 330 ? -27.122 -2.641 23.063 1.00 93.62 330 LYS A N 1
ATOM 2594 C CA . LYS A 1 330 ? -26.490 -1.629 23.935 1.00 93.62 330 LYS A CA 1
ATOM 2595 C C . LYS A 1 330 ? -25.700 -0.566 23.164 1.00 93.62 330 LYS A C 1
ATOM 2597 O O . LYS A 1 330 ? -25.233 0.402 23.755 1.00 93.62 330 LYS A O 1
ATOM 2602 N N . LEU A 1 331 ? -25.497 -0.765 21.862 1.00 94.25 331 LEU A N 1
ATOM 2603 C CA . LEU A 1 331 ? -24.722 0.138 21.018 1.00 94.25 331 LEU A CA 1
ATOM 2604 C C . LEU A 1 331 ? -25.595 1.316 20.573 1.00 94.25 331 LEU A C 1
ATOM 2606 O O . LEU A 1 331 ? -26.686 1.112 20.051 1.00 94.25 331 LEU A O 1
ATOM 2610 N N . THR A 1 332 ? -25.091 2.540 20.738 1.00 90.88 332 THR A N 1
ATOM 2611 C CA . THR A 1 332 ? -25.776 3.772 20.300 1.00 90.88 332 THR A CA 1
ATOM 2612 C C . THR A 1 332 ? -25.266 4.279 18.955 1.00 90.88 332 THR A C 1
ATOM 2614 O O . THR A 1 332 ? -26.051 4.694 18.111 1.00 90.88 332 THR A O 1
ATOM 2617 N N . ARG A 1 333 ? -23.946 4.228 18.736 1.00 93.12 333 ARG A N 1
ATOM 2618 C CA . ARG A 1 333 ? -23.295 4.612 17.470 1.00 93.12 333 ARG A CA 1
ATOM 2619 C C . ARG A 1 333 ? -22.657 3.418 16.775 1.00 93.12 333 ARG A C 1
ATOM 2621 O O . ARG A 1 333 ? -22.858 3.200 15.586 1.00 93.12 333 ARG A O 1
ATOM 2628 N N . GLY A 1 334 ? -21.892 2.640 17.530 1.00 95.56 334 GLY A N 1
ATOM 2629 C CA . GLY A 1 334 ? -21.061 1.585 16.981 1.00 95.56 334 GLY A CA 1
ATOM 2630 C C . GLY A 1 334 ? -19.970 1.152 17.949 1.00 95.56 334 GLY A C 1
ATOM 2631 O O . GLY A 1 334 ? -19.891 1.664 19.067 1.00 95.56 334 GLY A O 1
ATOM 2632 N N . CYS A 1 335 ? -19.133 0.217 17.520 1.00 96.75 335 CYS A N 1
ATOM 2633 C CA . CYS A 1 335 ? -17.961 -0.234 18.265 1.00 96.75 335 CYS A CA 1
ATOM 2634 C C . CYS A 1 335 ? -16.886 -0.797 17.328 1.00 96.75 335 CYS A C 1
ATOM 2636 O O . CYS A 1 335 ? -17.139 -1.064 16.153 1.00 96.75 335 CYS A O 1
ATOM 2638 N N . ILE A 1 336 ? -15.683 -0.974 17.870 1.00 97.25 336 ILE A N 1
ATOM 2639 C CA . ILE A 1 336 ? -14.581 -1.692 17.229 1.00 97.25 336 ILE A CA 1
ATOM 2640 C C . ILE A 1 336 ? -14.240 -2.864 18.141 1.00 97.25 336 ILE A C 1
ATOM 2642 O O . ILE A 1 336 ? -14.072 -2.678 19.346 1.00 97.25 336 ILE A O 1
ATOM 2646 N N . LEU A 1 337 ? -14.175 -4.059 17.570 1.00 95.75 337 LEU A N 1
ATOM 2647 C CA . LEU A 1 337 ? -13.844 -5.298 18.261 1.00 95.75 337 LEU A CA 1
ATOM 2648 C C . LEU A 1 337 ? -12.629 -5.930 17.587 1.00 95.75 337 LEU A C 1
ATOM 2650 O O . LEU A 1 337 ? -12.506 -5.898 16.364 1.00 95.75 337 LEU A O 1
ATOM 2654 N N . GLU A 1 338 ? -11.759 -6.544 18.376 1.00 94.38 338 GLU A N 1
ATOM 2655 C CA . GLU A 1 338 ? -10.691 -7.411 17.882 1.00 94.38 338 GLU A CA 1
ATOM 2656 C C . GLU A 1 338 ? -10.959 -8.838 18.346 1.00 94.38 338 GLU A C 1
ATOM 2658 O O . GLU A 1 338 ? -11.458 -9.056 19.451 1.00 94.38 338 GLU A O 1
ATOM 2663 N N . GLY A 1 339 ? -10.638 -9.814 17.505 1.00 92.88 339 GLY A N 1
ATOM 2664 C CA . GLY A 1 339 ? -10.799 -11.212 17.866 1.00 92.88 339 GLY A CA 1
ATOM 2665 C C . GLY A 1 339 ? -10.156 -12.160 16.870 1.00 92.88 339 GLY A C 1
ATOM 2666 O O . GLY A 1 339 ? -9.667 -11.754 15.815 1.00 92.88 339 GLY A O 1
ATOM 2667 N N . GLU A 1 340 ? -10.207 -13.442 17.210 1.00 93.88 340 GLU A N 1
ATOM 2668 C CA . GLU A 1 340 ? -9.691 -14.521 16.378 1.00 93.88 340 GLU A CA 1
ATOM 2669 C C . GLU A 1 340 ? -10.863 -15.350 15.845 1.00 93.88 340 GLU A C 1
ATOM 2671 O O . GLU A 1 340 ? -11.676 -15.872 16.610 1.00 93.88 340 GLU A O 1
ATOM 2676 N N . LEU A 1 341 ? -10.950 -15.477 14.525 1.00 92.56 341 LEU A N 1
ATOM 2677 C CA . LEU A 1 341 ? -11.869 -16.387 13.862 1.00 92.56 341 LEU A CA 1
ATOM 2678 C C . LEU A 1 341 ? -11.326 -17.813 13.972 1.00 92.56 341 LEU A C 1
ATOM 2680 O O . LEU A 1 341 ? -10.230 -18.097 13.492 1.00 92.56 341 LEU A O 1
ATOM 2684 N N . VAL A 1 342 ? -12.111 -18.708 14.563 1.00 92.44 342 VAL A N 1
ATOM 2685 C CA . VAL A 1 342 ? -11.767 -20.122 14.739 1.00 92.44 342 VAL A CA 1
ATOM 2686 C C . VAL A 1 342 ? -12.833 -21.020 14.128 1.00 92.44 342 VAL A C 1
ATOM 2688 O O . VAL A 1 342 ? -14.000 -20.639 14.028 1.00 92.44 342 VAL A O 1
ATOM 2691 N N . VAL A 1 343 ? -12.432 -22.227 13.736 1.00 89.88 343 VAL A N 1
ATOM 2692 C CA . VAL A 1 343 ? -13.378 -23.275 13.348 1.00 89.88 343 VAL A CA 1
ATOM 2693 C C . VAL A 1 343 ? -14.005 -23.838 14.619 1.00 89.88 343 VAL A C 1
ATOM 2695 O O . VAL A 1 343 ? -13.293 -24.287 15.518 1.00 89.88 343 VAL A O 1
ATOM 2698 N N . TYR A 1 344 ? -15.331 -23.793 14.695 1.00 88.06 344 TYR A N 1
ATOM 2699 C CA . TYR A 1 344 ? -16.102 -24.354 15.798 1.00 88.06 344 TYR A CA 1
ATOM 2700 C C . TYR A 1 344 ? -16.730 -25.685 15.375 1.00 88.06 344 TYR A C 1
ATOM 2702 O O . TYR A 1 344 ? -17.175 -25.826 14.237 1.00 88.06 344 TYR A O 1
ATOM 2710 N N . SER A 1 345 ? -16.740 -26.660 16.284 1.00 89.19 345 SER A N 1
ATOM 2711 C CA . SER A 1 345 ? -17.404 -27.951 16.099 1.00 89.19 345 SER A CA 1
ATOM 2712 C C . SER A 1 345 ? -18.533 -28.062 17.111 1.00 89.19 345 SER A C 1
ATOM 2714 O O . SER A 1 345 ? -18.268 -28.071 18.309 1.00 89.19 345 SER A O 1
ATOM 2716 N N . ASP A 1 346 ? -19.765 -28.217 16.626 1.00 87.00 346 ASP A N 1
ATOM 2717 C CA . ASP A 1 346 ? -20.939 -28.488 17.469 1.00 87.00 346 ASP A CA 1
ATOM 2718 C C . ASP A 1 346 ? -20.958 -29.929 18.016 1.00 87.00 346 ASP A C 1
ATOM 2720 O O . ASP A 1 346 ? -21.829 -30.290 18.806 1.00 87.00 346 ASP A O 1
ATOM 2724 N N . LYS A 1 347 ? -20.013 -30.781 17.588 1.00 76.94 347 LYS A N 1
ATOM 2725 C CA . LYS A 1 347 ? -19.836 -32.121 18.157 1.00 76.94 347 LYS A CA 1
ATOM 2726 C C . LYS A 1 347 ? -19.182 -31.988 19.532 1.00 76.94 347 LYS A C 1
ATOM 2728 O O . LYS A 1 347 ? -18.002 -31.642 19.602 1.00 76.94 347 LYS A O 1
ATOM 2733 N N . ALA A 1 348 ? -19.990 -32.219 20.565 1.00 62.06 348 ALA A N 1
ATOM 2734 C CA . ALA A 1 348 ? -19.580 -32.315 21.963 1.00 62.06 348 ALA A CA 1
ATOM 2735 C C . ALA A 1 348 ? -18.691 -33.536 22.223 1.00 62.06 348 ALA A C 1
ATOM 2737 O O . ALA A 1 348 ? -18.926 -34.584 21.573 1.00 62.06 348 ALA A O 1
#

Radius of gyration: 23.27 Å; chains: 1; bounding box: 62×60×69 Å

Foldseek 3Di:
DFAFLVLVLVLLVVLVVCVVVVHNPSLVSLLVSCVVCVCVLPPPNYDVQLVLCLNQVLLPLLFDLPDDQVNVLVLLCVLVVPDPVLSVLLPCCVPPPPPDGSLNSQLVSCVVPPADAQDDPRGDGSVLLSVLSLLSRLPDPQHAPVSVVPNDDDDDNSVSVSVVSNHDGSSSSSSSSCSSNSHSPPRDDDSLSNLCSSPVCLNVLCQQQVHPVNSVVLVVVLVPDPQSVPDDVCSVVSCVVRRHHDFPGDHHDDDDDDAPDPVSVPVVDDDDDDDDDDDDAWKKKWKAFCVVPPPRIWIAGPSGGTCCVVPVVCSVVVCVVQVPPHPPRPDDGIDIDIDGDDDDDPPD

pLDDT: mean 92.79, std 6.69, range [58.56, 98.81]